Protein AF-M9ME53-F1 (afdb_monomer_lite)

Foldseek 3Di:
DDDDDDDDDPDDDPFDWFDDWDWFQDPVRDIDTPDPDDDDDPDPWDWDWDDDDQKIKIKTKDAADDDDDDDDDPADRIAMEIEITHAAPALAQVRLLVVLLVVLLVRLVVRCVVDPDPPHAYAYEYGWASQNGDPPPQLLCDDVPDGDPSSVVVLVSSLVRFAAVQQCVDPSNVSVLCSLQVSLHWYKYKTWHALQDDGDDDGCLQAEAPPSDDHSAIFTWIWTAANNSDTRAIYTAQDDPDSCVVRHDHGPLSRQAFGQYSNATDTDHHDCRVVDDDPSNVVRCVRDRD

InterPro domains:
  IPR003010 Carbon-nitrogen hydrolase [PF00795] (83-284)
  IPR003010 Carbon-nitrogen hydrolase [PS50263] (79-290)
  IPR036526 Carbon-nitrogen hydrolase superfamily [G3DSA:3.60.110.10] (65-290)
  IPR036526 Carbon-nitrogen hydrolase superfamily [SSF56317] (79-286)
  IPR044149 Nitrilase/Cyanide hydratase [PTHR46044] (72-278)

Secondary structure (DSSP, 8-state):
---PPP--------PPPP----EEE-TTS-EEE--SS------SSEEEEEEETTEEEEEEEEE--S----SS----SEEEEEEEE----TT-HHHHHHHHHHHHHHHHHHHHHH-SSTT--EEEEPPTT-BS---TT--TTEETTEE-HHHHHHHHHHHHTSB-TTBTTSHHHHHHHHHHHHHT-EEEEEEEEE--S--BSS-HHHHS-S----TT-EEEEEEEE-TTS-EEEEEE-SS--GGGGGT-PPP-STT---EEETTEEE----GGGGTS--HHHHHHHTT---

Radius of gyration: 19.78 Å; chains: 1; bounding box: 71×40×56 Å

Sequence (290 aa):
MPSHPAAEKFGGQRGQRSLGYLRVCTSAGATYTIPQHLERANTPAHILSSHHQHSRIVIARVSCSETMASATMSTSDEVILCCVQDTPVSFDLQASLDKLSKLARGATTKARALASSPSVPIVVLFPEAFLSAYPRGLDFGAKIGSRTPEGRTWFGRYHASSVPVCDTEGSEMRAIRNVAKENGITLVVGVIERCDRPETGKKRAEYGSKVVGGTGSIYCTALTISETGEVLASHRKLMPTGTERLVWGQGDGQGIRVVPTPAGNVGAVICWEVSTPDPEKAIQLQKLTI

Structure (mmCIF, N/CA/C/O backbone):
data_AF-M9ME53-F1
#
_entry.id   AF-M9ME53-F1
#
loop_
_atom_site.group_PDB
_atom_site.id
_atom_site.type_symbol
_atom_site.label_atom_id
_atom_site.label_alt_id
_atom_site.label_comp_id
_atom_site.label_asym_id
_atom_site.label_entity_id
_atom_site.label_seq_id
_atom_site.pdbx_PDB_ins_code
_atom_site.Cartn_x
_atom_site.Cartn_y
_atom_site.Cartn_z
_atom_site.occupancy
_atom_site.B_iso_or_equiv
_atom_site.auth_seq_id
_atom_site.auth_comp_id
_atom_site.auth_asym_id
_atom_site.auth_atom_id
_atom_site.pdbx_PDB_model_num
ATOM 1 N N . MET A 1 1 ? 42.907 -11.845 -14.743 1.00 39.94 1 MET A N 1
ATOM 2 C CA . MET A 1 1 ? 43.040 -10.842 -13.658 1.00 39.94 1 MET A CA 1
ATOM 3 C C . MET A 1 1 ? 44.337 -10.081 -13.877 1.00 39.94 1 MET A C 1
ATOM 5 O O . MET A 1 1 ? 45.258 -10.746 -14.342 1.00 39.94 1 MET A O 1
ATOM 9 N N . PRO A 1 2 ? 44.462 -8.779 -13.557 1.00 35.44 2 PRO A N 1
ATOM 10 C CA . PRO A 1 2 ? 43.560 -7.843 -12.850 1.00 35.44 2 PRO A CA 1
ATOM 11 C C . PRO A 1 2 ? 43.002 -6.773 -13.836 1.00 35.44 2 PRO A C 1
ATOM 13 O O . PRO A 1 2 ? 43.326 -6.839 -15.011 1.00 35.44 2 PRO A O 1
ATOM 16 N N . SER A 1 3 ? 42.104 -5.831 -13.538 1.00 23.30 3 SER A N 1
ATOM 17 C CA . SER A 1 3 ? 41.873 -5.018 -12.343 1.00 23.30 3 SER A CA 1
ATOM 18 C C . SER A 1 3 ? 40.403 -4.563 -12.258 1.00 23.30 3 SER A C 1
ATOM 20 O O . SER A 1 3 ? 39.763 -4.237 -13.255 1.00 23.30 3 SER A O 1
ATOM 22 N N . HIS A 1 4 ? 39.872 -4.539 -11.035 1.00 28.52 4 HIS A N 1
ATOM 23 C CA . HIS A 1 4 ? 38.628 -3.855 -10.675 1.00 28.52 4 HIS A CA 1
ATOM 24 C C . HIS A 1 4 ? 38.745 -2.346 -10.955 1.00 28.52 4 HIS A C 1
ATOM 26 O O . HIS A 1 4 ? 39.718 -1.747 -10.490 1.00 28.52 4 HIS A O 1
ATOM 32 N N . PRO A 1 5 ? 37.759 -1.690 -11.597 1.00 29.42 5 PRO A N 1
ATOM 33 C CA . PRO A 1 5 ? 37.623 -0.252 -11.478 1.00 29.42 5 PRO A CA 1
ATOM 34 C C . PRO A 1 5 ? 37.011 0.093 -10.118 1.00 29.42 5 PRO A C 1
ATOM 36 O O . PRO A 1 5 ? 36.137 -0.605 -9.597 1.00 29.42 5 PRO A O 1
ATOM 39 N N . ALA A 1 6 ? 37.553 1.163 -9.553 1.00 24.84 6 ALA A N 1
ATOM 40 C CA . ALA A 1 6 ? 37.368 1.654 -8.205 1.00 24.84 6 ALA A CA 1
ATOM 41 C C . ALA A 1 6 ? 35.904 1.857 -7.792 1.00 24.84 6 ALA A C 1
ATOM 43 O O . ALA A 1 6 ? 35.055 2.291 -8.567 1.00 24.84 6 ALA A O 1
ATOM 44 N N . ALA A 1 7 ? 35.664 1.622 -6.503 1.00 27.73 7 ALA A N 1
ATOM 45 C CA . ALA A 1 7 ? 34.532 2.160 -5.775 1.00 27.73 7 ALA A CA 1
ATOM 46 C C . ALA A 1 7 ? 34.593 3.696 -5.810 1.00 27.73 7 ALA A C 1
ATOM 48 O O . ALA A 1 7 ? 35.248 4.329 -4.979 1.00 27.73 7 ALA A O 1
ATOM 49 N N . GLU A 1 8 ? 33.918 4.303 -6.783 1.00 25.11 8 GLU A N 1
ATOM 50 C CA . GLU A 1 8 ? 33.620 5.726 -6.732 1.00 25.11 8 GLU A CA 1
ATOM 51 C C . GLU A 1 8 ? 32.572 5.967 -5.646 1.00 25.11 8 GLU A C 1
ATOM 53 O O . GLU A 1 8 ? 31.451 5.453 -5.665 1.00 25.11 8 GLU A O 1
ATOM 58 N N . LYS A 1 9 ? 33.003 6.731 -4.643 1.00 25.64 9 LYS A N 1
ATOM 59 C CA . LYS A 1 9 ? 32.210 7.195 -3.513 1.00 25.64 9 LYS A CA 1
ATOM 60 C C . LYS A 1 9 ? 31.016 8.001 -4.029 1.00 25.64 9 LYS A C 1
ATOM 62 O O . LYS A 1 9 ? 31.121 9.210 -4.220 1.00 25.64 9 LYS A O 1
ATOM 67 N N . PHE A 1 10 ? 29.854 7.365 -4.157 1.00 26.25 10 PHE A N 1
ATOM 68 C CA . PHE A 1 10 ? 28.593 8.090 -4.055 1.00 26.25 10 PHE A CA 1
ATOM 69 C C . PHE A 1 10 ? 28.527 8.666 -2.640 1.00 26.25 10 PHE A C 1
ATOM 71 O O . PHE A 1 10 ? 28.364 7.939 -1.658 1.00 26.25 10 PHE A O 1
ATOM 78 N N . GLY A 1 11 ? 28.757 9.977 -2.542 1.00 24.33 11 GLY A N 1
ATOM 79 C CA . GLY A 1 11 ? 28.656 10.733 -1.303 1.00 24.33 11 GLY A CA 1
ATOM 80 C C . GLY A 1 11 ? 27.351 10.399 -0.591 1.00 24.33 11 GLY A C 1
ATOM 81 O O . GLY A 1 11 ? 26.295 10.339 -1.221 1.00 24.33 11 GLY A O 1
ATOM 82 N N . GLY A 1 12 ? 27.450 10.139 0.714 1.00 25.95 12 GLY A N 1
ATOM 83 C CA . GLY A 1 12 ? 26.334 9.722 1.551 1.00 25.95 12 GLY A CA 1
ATOM 84 C C . GLY A 1 12 ? 25.135 10.647 1.381 1.00 25.95 12 GLY A C 1
ATOM 85 O O . GLY A 1 12 ? 25.095 11.746 1.935 1.00 25.95 12 GLY A O 1
ATOM 86 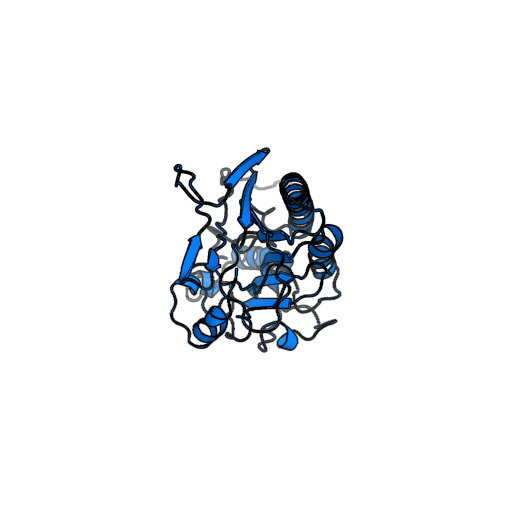N N . GLN A 1 13 ? 24.139 10.188 0.626 1.00 30.89 13 GLN A N 1
ATOM 87 C CA . GLN A 1 13 ? 22.832 10.813 0.630 1.00 30.89 13 GLN A CA 1
ATOM 88 C C . GLN A 1 13 ? 22.232 10.561 2.010 1.00 30.89 13 GLN A C 1
ATOM 90 O O . GLN A 1 13 ? 21.910 9.428 2.369 1.00 30.89 13 GLN A O 1
ATOM 95 N N . ARG A 1 14 ? 22.098 11.621 2.816 1.00 30.11 14 ARG A N 1
ATOM 96 C CA . ARG A 1 14 ? 21.219 11.590 3.988 1.00 30.11 14 ARG A CA 1
ATOM 97 C C . ARG A 1 14 ? 19.842 11.149 3.490 1.00 30.11 14 ARG A C 1
ATOM 99 O O . ARG A 1 14 ? 19.227 11.877 2.716 1.00 30.11 14 ARG A O 1
ATOM 106 N N . GLY A 1 15 ? 19.391 9.963 3.903 1.00 31.69 15 GLY A N 1
ATOM 107 C CA . GLY A 1 15 ? 18.079 9.434 3.538 1.00 31.69 15 GLY A CA 1
ATOM 108 C C . GLY A 1 15 ? 17.000 10.480 3.809 1.00 31.69 15 GLY A C 1
ATOM 109 O O . GLY A 1 15 ? 16.834 10.936 4.943 1.00 31.69 15 GLY A O 1
ATOM 110 N N . GLN A 1 16 ? 16.312 10.920 2.759 1.00 39.25 16 GLN A N 1
ATOM 111 C CA . GLN A 1 16 ? 15.273 11.930 2.887 1.00 39.25 16 GLN A CA 1
ATOM 112 C C . GLN A 1 16 ? 13.967 11.246 3.299 1.00 39.25 16 GLN A C 1
ATOM 114 O O . GLN A 1 16 ? 13.511 10.310 2.649 1.00 39.25 16 GLN A O 1
ATOM 119 N N . ARG A 1 17 ? 13.394 11.704 4.414 1.00 41.06 17 ARG A N 1
ATOM 120 C CA . ARG A 1 17 ? 12.156 11.181 5.006 1.00 41.06 17 ARG A CA 1
ATOM 121 C C . ARG A 1 17 ? 10.978 11.525 4.091 1.00 41.06 17 ARG A C 1
ATOM 123 O O . ARG A 1 17 ? 10.742 12.712 3.866 1.00 41.06 17 ARG A O 1
ATOM 130 N N . SER A 1 18 ? 10.256 10.531 3.570 1.00 39.03 18 SER A N 1
ATOM 131 C CA . SER A 1 18 ? 8.937 10.773 2.976 1.00 39.03 18 SER A CA 1
ATOM 132 C C . SER A 1 18 ? 7.942 11.129 4.087 1.00 39.03 18 SER A C 1
ATOM 134 O O . SER A 1 18 ? 8.076 10.712 5.240 1.00 39.03 18 SER A O 1
ATOM 136 N N . LEU A 1 19 ? 7.002 12.011 3.759 1.00 46.16 19 LEU A N 1
ATOM 137 C CA . LEU A 1 19 ? 6.185 12.753 4.713 1.00 46.16 19 LEU A CA 1
ATOM 138 C C . LEU A 1 19 ? 4.736 12.261 4.613 1.00 46.16 19 LEU A C 1
ATOM 140 O O . LEU A 1 19 ? 4.034 12.613 3.673 1.00 46.16 19 LEU A O 1
ATOM 144 N N . GLY A 1 20 ? 4.307 11.422 5.560 1.00 48.59 20 GLY A N 1
ATOM 145 C CA . GLY A 1 20 ? 2.895 11.075 5.755 1.00 48.59 20 GLY A CA 1
ATOM 146 C C . GLY A 1 20 ? 2.208 12.072 6.694 1.00 48.59 20 GLY A C 1
ATOM 147 O O . GLY A 1 20 ? 2.854 12.609 7.599 1.00 48.59 20 GLY A O 1
ATOM 148 N N . TYR A 1 21 ? 0.912 12.309 6.489 1.00 53.81 21 TYR A N 1
ATOM 149 C CA . TYR A 1 21 ? 0.067 13.128 7.363 1.00 53.81 21 TYR A CA 1
ATOM 150 C C . TYR A 1 21 ? -1.264 12.404 7.592 1.00 53.81 21 TYR A C 1
ATOM 152 O O . TYR A 1 21 ? -1.803 11.819 6.656 1.00 53.81 21 TYR A O 1
ATOM 160 N N . LEU A 1 22 ? -1.787 12.460 8.819 1.00 55.50 22 LEU A N 1
ATOM 161 C CA . LEU A 1 22 ? -3.134 11.995 9.161 1.00 55.50 22 LEU A CA 1
ATOM 162 C C . LEU A 1 22 ? -4.046 13.202 9.373 1.00 55.50 22 LEU A C 1
ATOM 164 O O . LEU A 1 22 ? -3.648 14.189 10.009 1.00 55.50 22 LEU A O 1
ATOM 168 N N . ARG A 1 23 ? -5.267 13.104 8.848 1.00 58.72 23 ARG A N 1
ATOM 169 C CA . ARG A 1 23 ? -6.305 14.123 8.969 1.00 58.72 23 ARG A CA 1
ATOM 170 C C . ARG A 1 23 ? -7.562 13.475 9.539 1.00 58.72 23 ARG A C 1
ATOM 172 O O . ARG A 1 23 ? -8.102 12.582 8.921 1.00 58.72 23 ARG A O 1
ATOM 179 N N . VAL A 1 24 ? -8.056 13.960 10.674 1.00 54.69 24 VAL A N 1
ATOM 180 C CA . VAL A 1 24 ? -9.341 13.519 11.237 1.00 54.69 24 VAL A CA 1
ATOM 181 C C . VAL A 1 24 ? -10.419 14.530 10.882 1.00 54.69 24 VAL A C 1
ATOM 183 O O . VAL A 1 24 ? -10.242 15.729 11.112 1.00 54.69 24 VAL A O 1
ATOM 186 N N . CYS A 1 25 ? -11.532 14.048 10.344 1.00 47.12 25 CYS A N 1
ATOM 187 C CA . CYS A 1 25 ? -12.740 14.816 10.076 1.00 47.12 25 CYS A CA 1
ATOM 188 C C . CYS A 1 25 ? -13.793 14.476 11.138 1.00 47.12 25 CYS A C 1
ATOM 190 O O . CYS A 1 25 ? -14.207 13.323 11.247 1.00 47.12 25 CYS A O 1
ATOM 192 N N . THR A 1 26 ? -14.247 15.464 11.915 1.00 40.34 26 THR A N 1
ATOM 193 C CA . THR A 1 26 ? -15.404 15.279 12.808 1.00 40.34 26 THR A CA 1
ATOM 194 C C . THR A 1 26 ? -16.698 15.723 12.133 1.00 40.34 26 THR A C 1
ATOM 196 O O . THR A 1 26 ? -16.695 16.571 11.238 1.00 40.34 26 THR A O 1
ATOM 199 N N . SER A 1 27 ? -17.828 15.174 12.586 1.00 35.91 27 SER A N 1
ATOM 200 C CA . SER A 1 27 ? -19.182 15.501 12.107 1.00 35.91 27 SER A CA 1
ATOM 201 C C . SER A 1 27 ? -19.544 16.992 12.228 1.00 35.91 27 SER A C 1
ATOM 203 O O . SER A 1 27 ? -20.425 17.464 11.516 1.00 35.91 27 SER A O 1
ATOM 205 N N . ALA A 1 28 ? -18.832 17.751 13.068 1.00 30.25 28 ALA A N 1
ATOM 206 C CA . ALA A 1 28 ? -18.977 19.200 13.223 1.00 30.25 28 ALA A CA 1
ATOM 207 C C . ALA A 1 28 ? -18.148 20.029 12.214 1.00 30.25 28 ALA A C 1
ATOM 209 O O . ALA A 1 28 ? -18.070 21.250 12.334 1.00 30.25 28 ALA A O 1
ATOM 210 N N . GLY A 1 29 ? -17.479 19.391 11.246 1.00 27.67 29 GLY A N 1
ATOM 211 C CA . GLY A 1 29 ? -16.617 20.070 10.272 1.00 27.67 29 GLY A CA 1
ATOM 212 C C . GLY A 1 29 ? -15.255 20.507 10.829 1.00 27.67 29 GLY A C 1
ATOM 213 O O . GLY A 1 29 ? -14.457 21.095 10.095 1.00 27.67 29 GLY A O 1
ATOM 214 N N . ALA A 1 30 ? -14.941 20.194 12.093 1.00 28.52 30 ALA A N 1
ATOM 215 C CA . ALA A 1 30 ? -13.609 20.420 12.636 1.00 28.52 30 ALA A CA 1
ATOM 216 C C . ALA A 1 30 ? -12.639 19.393 12.034 1.00 28.52 30 ALA A C 1
ATOM 218 O O . ALA A 1 30 ? -12.792 18.179 12.167 1.00 28.52 30 ALA A O 1
ATOM 219 N N . THR A 1 31 ? -11.639 19.907 11.324 1.00 38.03 31 THR A N 1
ATOM 220 C CA . THR A 1 31 ? -10.539 19.114 10.787 1.00 38.03 31 THR A CA 1
ATOM 221 C C . THR A 1 31 ? -9.368 19.169 11.758 1.00 38.03 31 THR A C 1
ATOM 223 O O . THR 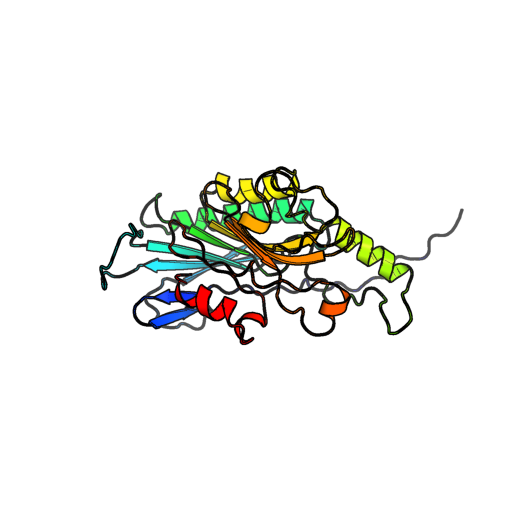A 1 31 ? -8.807 20.243 11.973 1.00 38.03 31 THR A O 1
ATOM 226 N N . TYR A 1 32 ? -8.929 18.019 12.263 1.00 42.56 32 TYR A N 1
ATOM 227 C CA . TYR A 1 32 ? -7.666 17.913 12.989 1.00 42.56 32 TYR A CA 1
ATOM 228 C C . TYR A 1 32 ? -6.598 17.378 12.045 1.00 42.56 32 TYR A C 1
ATOM 230 O O . TYR A 1 32 ? -6.641 16.228 11.618 1.00 42.56 32 TYR A O 1
ATOM 238 N N . THR A 1 33 ? -5.632 18.221 11.699 1.00 46.91 33 THR A N 1
ATOM 239 C CA . THR A 1 33 ? -4.423 17.773 11.001 1.00 46.91 33 THR A CA 1
ATOM 240 C C . THR A 1 33 ? -3.363 17.553 12.058 1.00 46.91 33 THR A C 1
ATOM 242 O O . THR A 1 33 ? -3.101 18.479 12.817 1.00 46.91 33 THR A O 1
ATOM 245 N N . ILE A 1 34 ? -2.752 16.370 12.122 1.00 51.66 34 ILE A N 1
ATOM 246 C CA . ILE A 1 34 ? -1.570 16.156 12.967 1.00 51.66 34 ILE A CA 1
ATOM 247 C C . ILE A 1 34 ? -0.370 16.727 12.190 1.00 51.66 34 ILE A C 1
ATOM 249 O O . ILE A 1 34 ? 0.083 16.084 11.235 1.00 51.66 34 ILE A O 1
ATOM 253 N N . PRO A 1 35 ? 0.134 17.940 12.515 1.00 40.41 35 PRO A N 1
ATOM 254 C CA . PRO A 1 35 ? 1.185 18.585 11.742 1.00 40.41 35 PRO A CA 1
ATOM 255 C C . PRO A 1 35 ? 2.551 18.015 12.135 1.00 40.41 35 PRO A C 1
ATOM 257 O O . PRO A 1 35 ? 2.766 17.532 13.245 1.00 40.41 35 PRO A O 1
ATOM 260 N N . GLN A 1 36 ? 3.514 18.119 11.226 1.00 42.56 36 GLN A N 1
ATOM 261 C CA . GLN A 1 36 ? 4.878 17.614 11.427 1.00 42.56 36 GLN A CA 1
ATOM 262 C C . GLN A 1 36 ? 5.761 18.465 12.345 1.00 42.56 36 GLN A C 1
ATOM 264 O O . GLN A 1 36 ? 6.825 18.004 12.763 1.00 42.56 36 GLN A O 1
ATOM 269 N N . HIS A 1 37 ? 5.343 19.689 12.660 1.00 32.38 37 HIS A N 1
ATOM 270 C CA . HIS A 1 37 ? 6.079 20.606 13.519 1.00 32.38 37 HIS A CA 1
ATOM 271 C C . HIS A 1 37 ? 5.200 20.991 14.711 1.00 32.38 37 HIS A C 1
ATOM 273 O O . HIS A 1 37 ? 4.181 21.656 14.556 1.00 32.38 37 HIS A O 1
ATOM 279 N N . LEU A 1 38 ? 5.594 20.519 15.897 1.00 34.97 38 LEU A N 1
ATOM 280 C CA . LEU A 1 38 ? 5.027 20.924 17.181 1.00 34.97 38 LEU A CA 1
ATOM 281 C C . LEU A 1 38 ? 5.498 22.350 17.497 1.00 34.97 38 LEU A C 1
ATOM 283 O O . LEU A 1 38 ? 6.518 22.532 18.155 1.00 34.97 38 LEU A O 1
ATOM 287 N N . GLU A 1 39 ? 4.751 23.358 17.060 1.00 25.12 39 GLU A N 1
ATOM 288 C CA . GLU A 1 39 ? 4.567 24.542 17.900 1.00 25.12 39 GLU A CA 1
ATOM 289 C C . GLU A 1 39 ? 3.266 24.341 18.673 1.00 25.12 39 GLU A C 1
ATOM 291 O O . GLU A 1 39 ? 2.282 23.843 18.127 1.00 25.12 39 GLU A O 1
ATOM 296 N N . ARG A 1 40 ? 3.310 24.612 19.981 1.00 27.41 40 ARG A N 1
ATOM 297 C CA . ARG A 1 40 ? 2.235 24.358 20.948 1.00 27.41 40 ARG A CA 1
ATOM 298 C C . ARG A 1 40 ? 0.916 24.987 20.481 1.00 27.41 40 ARG A C 1
ATOM 300 O O . ARG A 1 40 ? 0.637 26.138 20.795 1.00 27.41 40 ARG A O 1
ATOM 307 N N . ALA A 1 41 ? 0.092 24.225 19.774 1.00 27.42 41 ALA A N 1
ATOM 308 C CA . ALA A 1 41 ? -1.296 24.575 19.533 1.00 27.42 41 ALA A CA 1
ATOM 309 C C . ALA A 1 41 ? -2.136 24.003 20.680 1.00 27.42 41 ALA A C 1
ATOM 311 O O . ALA A 1 41 ? -2.125 22.793 20.922 1.00 27.42 41 ALA A O 1
ATOM 312 N N . ASN A 1 42 ? -2.850 24.877 21.393 1.00 27.56 42 ASN A N 1
ATOM 313 C CA . ASN A 1 42 ? -3.882 24.503 22.361 1.00 27.56 42 ASN A CA 1
ATOM 314 C C . ASN A 1 42 ? -4.970 23.700 21.633 1.00 27.56 42 ASN A C 1
ATOM 316 O O . ASN A 1 42 ? -5.881 24.272 21.041 1.00 27.56 42 ASN A O 1
ATOM 320 N N . THR A 1 43 ? -4.843 22.376 21.639 1.00 35.66 43 THR A N 1
ATOM 321 C CA . THR A 1 43 ? -5.750 21.451 20.951 1.00 35.66 43 THR A CA 1
ATOM 322 C C . THR A 1 43 ? -6.230 20.415 21.972 1.00 35.66 43 THR A C 1
ATOM 324 O O . THR A 1 43 ? -5.411 19.961 22.768 1.00 35.66 43 THR A O 1
ATOM 327 N N . PRO A 1 44 ? -7.508 19.991 21.959 1.00 33.69 44 PRO A N 1
ATOM 328 C CA . PRO A 1 44 ? -8.026 18.958 22.870 1.00 33.69 44 PRO A CA 1
ATOM 329 C C . PRO A 1 44 ? -7.431 17.547 22.653 1.00 33.69 44 PRO A C 1
ATOM 331 O O . PRO A 1 44 ? -7.784 16.619 23.372 1.00 33.69 44 PRO A O 1
ATOM 334 N N . ALA A 1 45 ? -6.515 17.373 21.691 1.00 42.06 45 ALA A N 1
ATOM 335 C CA . ALA A 1 45 ? -5.744 16.149 21.489 1.00 42.06 45 ALA A CA 1
ATOM 336 C C . ALA A 1 45 ? -4.402 16.224 22.237 1.00 42.06 45 ALA A C 1
ATOM 338 O O . ALA A 1 45 ? -3.589 17.119 21.991 1.00 42.06 45 ALA A O 1
ATOM 339 N N . HIS A 1 46 ? -4.121 15.249 23.102 1.00 44.56 46 HIS A N 1
ATOM 340 C CA . HIS A 1 46 ? -2.788 15.087 23.683 1.00 44.56 46 HIS A CA 1
ATOM 341 C C . HIS A 1 46 ? -1.839 14.513 22.615 1.00 44.56 46 HIS A C 1
ATOM 343 O O . HIS A 1 46 ? -1.814 13.306 22.370 1.00 44.56 46 HIS A O 1
ATOM 349 N N . ILE A 1 47 ? -1.077 15.385 21.946 1.00 45.25 47 ILE A N 1
ATOM 350 C CA . ILE A 1 47 ? -0.053 14.996 20.964 1.00 45.25 47 ILE A CA 1
ATOM 351 C C . ILE A 1 47 ? 1.255 14.709 21.706 1.00 45.25 47 ILE A C 1
ATOM 353 O O . ILE A 1 47 ? 1.850 15.606 22.305 1.00 45.25 47 ILE A O 1
ATOM 357 N N . LEU A 1 48 ? 1.731 13.465 21.638 1.00 41.44 48 LEU A N 1
ATOM 358 C CA . LEU A 1 48 ? 3.012 13.050 22.208 1.00 41.44 48 LEU A CA 1
ATOM 359 C C . LEU A 1 48 ? 3.950 12.592 21.086 1.00 41.44 48 LEU A C 1
ATOM 361 O O . LEU A 1 48 ? 3.645 11.682 20.314 1.00 41.44 48 LEU A O 1
ATOM 365 N N . SER A 1 49 ? 5.125 13.220 20.994 1.00 43.19 49 SER A N 1
ATOM 366 C CA . SER A 1 49 ? 6.196 12.796 20.087 1.00 43.19 49 SER A CA 1
ATOM 367 C C . SER A 1 49 ? 7.264 12.031 20.857 1.00 43.19 49 SER A C 1
ATOM 369 O O . SER A 1 49 ? 7.743 12.513 21.882 1.00 43.19 49 SER A O 1
ATOM 371 N N . SER A 1 50 ? 7.698 10.880 20.343 1.00 40.78 50 SER A N 1
ATOM 372 C CA . SER A 1 50 ? 8.826 10.134 20.916 1.00 40.78 50 SER A CA 1
ATOM 373 C C . SER A 1 50 ? 9.954 9.965 19.896 1.00 40.78 50 SER A C 1
ATOM 375 O O . SER A 1 50 ? 9.719 9.824 18.691 1.00 40.78 50 SER A O 1
ATOM 377 N N . HIS A 1 51 ? 11.199 9.999 20.371 1.00 39.91 51 HIS A N 1
ATOM 378 C CA . HIS A 1 51 ? 12.403 9.866 19.550 1.00 39.91 51 HIS A CA 1
ATOM 379 C C . HIS A 1 51 ? 13.130 8.565 19.878 1.00 39.91 51 HIS A C 1
ATOM 381 O O . HIS A 1 51 ? 13.415 8.292 21.039 1.00 39.91 51 HIS A O 1
ATOM 387 N N . HIS A 1 52 ? 13.461 7.776 18.857 1.00 36.06 52 HIS A N 1
ATOM 388 C CA . HIS A 1 52 ? 14.410 6.674 18.990 1.00 36.06 52 HIS A CA 1
ATOM 389 C C . HIS A 1 52 ? 15.270 6.643 17.723 1.00 36.06 52 HIS A C 1
ATOM 391 O O . HIS A 1 52 ? 14.708 6.592 16.636 1.00 36.06 52 HIS A O 1
ATOM 397 N N . GLN A 1 53 ? 16.596 6.793 17.879 1.00 42.41 53 GLN A N 1
ATOM 398 C CA . GLN A 1 53 ? 17.645 6.740 16.841 1.00 42.41 53 GLN A CA 1
ATOM 399 C C . GLN A 1 53 ? 17.130 6.862 15.387 1.00 42.41 53 GLN A C 1
ATOM 401 O O . GLN A 1 53 ? 16.812 5.876 14.736 1.00 42.41 53 GLN A O 1
ATOM 406 N N . HIS A 1 54 ? 17.057 8.101 14.889 1.00 53.75 54 HIS A N 1
ATOM 407 C CA . HIS A 1 54 ? 16.651 8.503 13.528 1.00 53.75 54 HIS A CA 1
ATOM 408 C C . HIS A 1 54 ? 15.173 8.341 13.124 1.00 53.75 54 HIS A C 1
ATOM 410 O O . HIS A 1 54 ? 14.764 9.028 12.185 1.00 53.75 54 HIS A O 1
ATOM 416 N N . S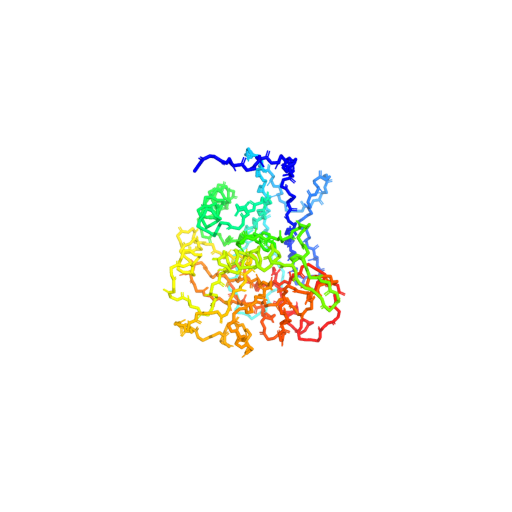ER A 1 55 ? 14.357 7.588 13.860 1.00 60.38 55 SER A N 1
ATOM 417 C CA . SER A 1 55 ? 12.917 7.428 13.614 1.00 60.38 55 SER A CA 1
ATOM 418 C C . SER A 1 55 ? 12.087 8.339 14.522 1.00 60.38 55 SER A C 1
ATOM 420 O O . SER A 1 55 ? 12.404 8.533 15.703 1.00 60.38 55 SER A O 1
ATOM 422 N N . ARG A 1 56 ? 10.995 8.904 13.996 1.00 78.00 56 ARG A N 1
ATOM 423 C CA . ARG A 1 56 ? 10.012 9.653 14.796 1.00 78.00 56 ARG A CA 1
ATOM 424 C C . ARG A 1 56 ? 8.641 9.008 14.655 1.00 78.00 56 ARG A C 1
ATOM 426 O O . ARG A 1 56 ? 8.194 8.768 13.542 1.00 78.00 56 ARG A O 1
ATOM 433 N N . ILE A 1 57 ? 7.989 8.738 15.782 1.00 81.12 57 ILE A N 1
ATOM 434 C CA . ILE A 1 57 ? 6.588 8.309 15.812 1.00 81.12 57 ILE A CA 1
ATOM 435 C C . ILE A 1 57 ? 5.822 9.416 16.523 1.00 81.12 57 ILE A C 1
ATOM 437 O O . ILE A 1 57 ? 6.118 9.728 17.683 1.00 81.12 57 ILE A O 1
ATOM 441 N N . VAL A 1 58 ? 4.894 10.031 15.797 1.00 81.25 58 VAL A N 1
ATOM 442 C CA . VAL A 1 58 ? 3.964 11.025 16.333 1.00 81.25 58 VAL A CA 1
ATOM 443 C C . VAL A 1 58 ? 2.681 10.294 16.684 1.00 81.25 58 VAL A C 1
ATOM 445 O O . VAL A 1 58 ? 2.119 9.611 15.830 1.00 81.25 58 VAL A O 1
ATOM 448 N N . ILE A 1 59 ? 2.248 10.409 17.937 1.00 82.88 59 ILE A N 1
ATOM 449 C CA . ILE A 1 59 ? 1.045 9.746 18.435 1.00 82.88 59 ILE A CA 1
ATOM 450 C C . ILE A 1 59 ? 0.061 10.822 18.870 1.00 82.88 59 ILE A C 1
ATOM 452 O O . ILE A 1 59 ? 0.412 11.711 19.649 1.00 82.88 59 ILE A O 1
ATOM 456 N N . ALA A 1 60 ? -1.163 10.734 18.365 1.00 80.19 60 ALA A N 1
ATOM 457 C CA . ALA A 1 60 ? -2.276 11.551 18.808 1.00 80.19 60 ALA A CA 1
ATOM 458 C C . ALA A 1 60 ? -3.375 10.639 19.342 1.00 80.19 60 ALA A C 1
ATOM 460 O O . ALA A 1 60 ? -3.857 9.747 18.643 1.00 80.19 60 ALA A O 1
ATOM 461 N N . ARG A 1 61 ? -3.770 10.881 20.588 1.00 81.00 61 ARG A N 1
ATOM 462 C CA . ARG A 1 61 ? -4.981 10.311 21.169 1.00 81.00 61 ARG A CA 1
ATOM 463 C C . ARG A 1 61 ? -6.134 11.261 20.868 1.00 81.00 61 ARG A C 1
ATOM 465 O O . ARG A 1 61 ? -6.045 12.446 21.194 1.00 81.00 61 ARG A O 1
ATOM 472 N N . VAL A 1 62 ? -7.174 10.752 20.219 1.00 78.19 62 VAL A N 1
ATOM 473 C CA . VAL A 1 62 ? -8.348 11.523 19.807 1.00 78.19 62 VAL A CA 1
ATOM 474 C C . VAL A 1 62 ? -9.559 10.940 20.516 1.00 78.19 62 VAL A C 1
ATOM 476 O O . VAL A 1 62 ? -9.847 9.756 20.369 1.00 78.19 62 VAL A O 1
ATOM 479 N N . SER A 1 63 ? -10.256 11.770 21.283 1.00 69.06 63 SER A N 1
ATOM 480 C CA . SER A 1 63 ? -11.525 11.406 21.910 1.00 69.06 63 SER A CA 1
ATOM 481 C C . SER A 1 63 ? -12.669 12.085 21.166 1.00 69.06 63 SER A C 1
ATOM 483 O O . SER A 1 63 ? -12.608 13.289 20.909 1.00 69.06 63 SER A O 1
ATOM 485 N N . CYS A 1 64 ? -13.697 11.321 20.805 1.00 55.50 64 CYS A N 1
ATOM 486 C CA . CYS A 1 64 ? -14.934 11.867 20.258 1.00 55.50 64 CYS A CA 1
ATOM 487 C C . CYS A 1 64 ? -15.845 12.233 21.431 1.00 55.50 64 CYS A C 1
ATOM 489 O O . CYS A 1 64 ? -16.282 11.356 22.166 1.00 55.50 64 CYS A O 1
ATOM 491 N N . SER A 1 65 ? -16.126 13.523 21.631 1.00 47.00 65 SER A N 1
ATOM 492 C CA . SER A 1 65 ? -17.161 13.936 22.582 1.00 47.00 65 SER A CA 1
ATOM 493 C C . SER A 1 65 ? -18.542 13.698 21.975 1.00 47.00 65 SER A C 1
ATOM 495 O O . SER A 1 65 ? -18.763 14.061 20.819 1.00 47.00 65 SER A O 1
ATOM 497 N N . GLU A 1 66 ? -19.461 13.144 22.766 1.00 38.44 66 GLU A N 1
ATOM 498 C CA . GLU A 1 66 ? -20.873 12.944 22.433 1.00 38.44 66 GLU A CA 1
ATOM 499 C C . GLU A 1 66 ? -21.512 14.229 21.886 1.00 38.44 66 GLU A C 1
ATOM 501 O O . GLU A 1 66 ? -21.935 15.131 22.606 1.00 38.44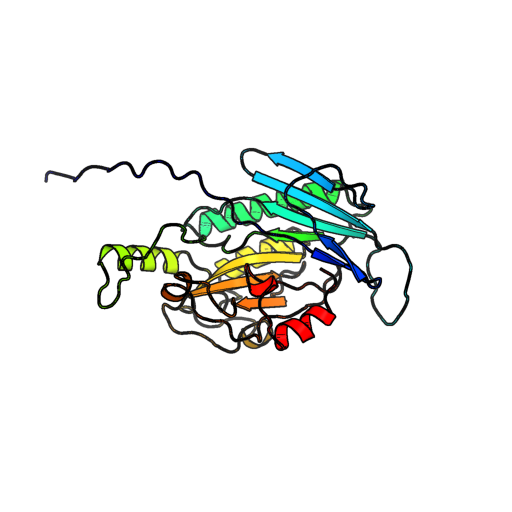 66 GLU A O 1
ATOM 506 N N . THR A 1 67 ? -21.604 14.336 20.570 1.00 33.91 67 THR A N 1
ATOM 507 C CA . THR A 1 67 ? -22.677 15.087 19.931 1.00 33.91 67 THR A CA 1
ATOM 508 C C . THR A 1 67 ? -22.894 14.481 18.556 1.00 33.91 67 THR A C 1
ATOM 510 O O . THR A 1 67 ? -21.961 14.364 17.766 1.00 33.91 67 THR A O 1
ATOM 513 N N . MET A 1 68 ? -24.154 14.139 18.281 1.00 35.00 68 MET A N 1
ATOM 514 C CA . MET A 1 68 ? -24.694 13.576 17.035 1.00 35.00 68 MET A CA 1
ATOM 515 C C . MET A 1 68 ? -24.778 12.045 16.981 1.00 35.00 68 MET A C 1
ATOM 517 O O . MET A 1 68 ? -24.078 11.368 16.233 1.00 35.00 68 MET A O 1
ATOM 521 N N . ALA A 1 69 ? -25.763 11.520 17.714 1.00 31.62 69 ALA A N 1
ATOM 522 C CA . ALA A 1 69 ? -26.407 10.264 17.369 1.00 31.62 69 ALA A CA 1
ATOM 523 C C . ALA A 1 69 ? -27.087 10.385 15.992 1.00 31.62 69 ALA A C 1
ATOM 525 O O . ALA A 1 69 ? -28.030 11.158 15.826 1.00 31.62 69 ALA A O 1
ATOM 526 N N . SER A 1 70 ? -26.639 9.591 15.020 1.00 32.53 70 SER A N 1
ATOM 527 C CA . SER A 1 70 ? -27.512 9.048 13.977 1.00 32.53 70 SER A CA 1
ATOM 528 C C . SER A 1 70 ? -26.895 7.795 13.354 1.00 32.53 70 SER A C 1
ATOM 530 O O . SER A 1 70 ? -25.779 7.820 12.848 1.00 32.53 70 SER A O 1
ATOM 532 N N . ALA A 1 71 ? -27.680 6.719 13.432 1.00 37.66 71 ALA A N 1
ATOM 533 C CA . ALA A 1 71 ? -27.597 5.433 12.745 1.00 37.66 71 ALA A CA 1
ATOM 534 C C . ALA A 1 71 ? -26.257 4.659 12.771 1.00 37.66 71 ALA A C 1
ATOM 536 O O . ALA A 1 71 ? -25.401 4.770 11.897 1.00 37.66 71 ALA A O 1
ATOM 537 N N . THR A 1 72 ? -26.201 3.698 13.703 1.00 36.81 72 THR A N 1
ATOM 538 C CA . THR A 1 72 ? -25.503 2.399 13.567 1.00 36.81 72 THR A CA 1
ATOM 539 C C . THR A 1 72 ? -23.972 2.391 13.488 1.00 36.81 72 THR A C 1
ATOM 541 O O . THR A 1 72 ? -23.404 1.618 12.722 1.00 36.81 72 THR A O 1
ATOM 544 N N . MET A 1 73 ? -23.275 3.145 14.341 1.00 39.56 73 MET A N 1
ATOM 545 C CA . MET A 1 73 ? -21.854 2.876 14.605 1.00 39.56 73 MET A CA 1
ATOM 546 C C . MET A 1 73 ? -21.567 2.848 16.106 1.00 39.56 73 MET A C 1
ATOM 548 O O . MET A 1 73 ? -21.704 3.848 16.798 1.00 39.56 73 MET A O 1
ATOM 552 N N . SER A 1 74 ? -21.142 1.683 16.598 1.00 39.91 74 SER A N 1
ATOM 553 C CA . SER A 1 74 ? -20.441 1.539 17.877 1.00 39.91 74 SER A CA 1
ATOM 554 C C . SER A 1 74 ? -19.022 2.092 17.702 1.00 39.91 74 SER A C 1
ATOM 556 O O . SER A 1 74 ? -18.067 1.329 17.554 1.00 39.91 74 SER A O 1
ATOM 558 N N . THR A 1 75 ? -18.868 3.412 17.627 1.00 50.62 75 THR A N 1
ATOM 559 C CA . THR A 1 75 ? -17.541 4.034 17.683 1.00 50.62 75 THR A CA 1
ATOM 560 C C . THR A 1 75 ? -17.034 3.957 19.115 1.00 50.62 75 THR A C 1
ATOM 562 O O . THR A 1 75 ? -17.762 4.301 20.039 1.00 50.62 75 THR A O 1
ATOM 565 N N . SER A 1 76 ? -15.795 3.508 19.310 1.00 57.00 76 SER A N 1
ATOM 566 C CA . SER A 1 76 ? -15.120 3.736 20.591 1.00 57.00 76 SER A CA 1
ATOM 567 C C . SER A 1 76 ? -15.001 5.248 20.811 1.00 57.00 76 SER A C 1
ATOM 569 O O . SER A 1 76 ? -14.622 5.957 19.880 1.00 57.00 76 SER A O 1
ATOM 571 N N . ASP A 1 77 ? -15.274 5.737 22.023 1.00 73.69 77 ASP A N 1
ATOM 572 C CA . ASP A 1 77 ? -15.168 7.168 22.390 1.00 73.69 77 ASP A CA 1
ATOM 573 C C . ASP A 1 77 ? -13.734 7.720 22.269 1.00 73.69 77 ASP A C 1
ATOM 575 O O . ASP A 1 77 ? -13.474 8.913 22.429 1.00 73.69 77 ASP A O 1
ATOM 579 N N . GLU A 1 78 ? -12.780 6.838 21.980 1.00 84.44 78 GLU A N 1
ATOM 580 C CA . GLU A 1 78 ? -11.368 7.112 21.821 1.00 84.44 78 GLU A CA 1
ATOM 581 C C . GLU A 1 78 ? -10.782 6.291 20.673 1.00 84.44 78 GLU A C 1
ATOM 583 O O . GLU A 1 78 ? -11.033 5.092 20.557 1.00 84.44 78 GLU A O 1
ATOM 588 N N . VAL A 1 79 ? -9.927 6.932 19.879 1.00 90.12 79 VAL A N 1
ATOM 589 C CA . VAL A 1 79 ? -9.054 6.300 18.887 1.00 90.12 79 VAL A CA 1
ATOM 590 C C . VAL A 1 79 ? -7.634 6.840 19.039 1.00 90.12 79 VAL A C 1
ATOM 592 O O . VAL A 1 79 ? -7.424 7.991 19.434 1.00 90.12 79 VAL A O 1
ATOM 595 N N . ILE A 1 80 ? -6.631 6.027 18.708 1.00 91.31 80 ILE A N 1
ATOM 596 C CA . ILE A 1 80 ? -5.232 6.470 18.699 1.00 91.31 80 ILE A CA 1
ATOM 597 C C . ILE A 1 80 ? -4.668 6.408 17.289 1.00 91.31 80 ILE A C 1
ATOM 599 O O . ILE A 1 80 ? -4.691 5.376 16.622 1.00 91.31 80 ILE A O 1
ATOM 603 N N . LEU A 1 81 ? -4.096 7.527 16.865 1.00 93.94 81 LEU A N 1
ATOM 604 C CA . LEU A 1 81 ? -3.493 7.704 15.557 1.00 93.94 81 LEU A CA 1
ATOM 605 C C . LEU A 1 81 ? -1.979 7.792 15.693 1.00 93.94 81 LEU A C 1
ATOM 607 O O . LEU A 1 81 ? -1.455 8.598 16.462 1.00 93.94 81 LEU A O 1
ATOM 611 N N . CYS A 1 82 ? -1.272 6.969 14.930 1.00 92.88 82 CYS A N 1
ATOM 612 C CA . CYS A 1 82 ? 0.182 6.910 14.916 1.00 92.88 82 CYS A CA 1
ATOM 613 C C . CYS A 1 82 ? 0.707 7.242 13.519 1.00 92.88 82 CYS A C 1
ATOM 615 O O . CYS A 1 82 ? 0.537 6.455 12.593 1.00 92.88 82 CYS A O 1
ATOM 617 N N . CYS A 1 83 ? 1.414 8.361 13.372 1.00 92.75 83 CYS A N 1
ATOM 618 C CA . CYS A 1 83 ? 2.165 8.679 12.159 1.00 92.75 83 CYS A CA 1
ATOM 619 C C . CYS A 1 83 ? 3.625 8.258 12.333 1.00 92.75 83 CYS A C 1
ATOM 621 O O . CYS A 1 83 ? 4.350 8.814 13.167 1.00 92.75 83 CYS A O 1
ATOM 623 N N . VAL A 1 84 ? 4.077 7.302 11.525 1.00 91.12 84 VAL A N 1
ATOM 624 C CA . VAL A 1 84 ? 5.483 6.901 11.465 1.00 91.12 84 VAL A CA 1
ATOM 625 C C . VAL A 1 84 ? 6.217 7.789 10.465 1.00 91.12 84 VAL A C 1
ATOM 627 O O . VAL A 1 84 ? 5.854 7.870 9.296 1.00 91.12 84 VAL A O 1
ATOM 630 N N . GLN A 1 85 ? 7.282 8.443 10.920 1.00 88.50 85 GLN A N 1
ATOM 631 C CA . GLN A 1 85 ? 8.172 9.250 10.095 1.00 88.50 85 GLN A CA 1
ATOM 632 C C . GLN A 1 85 ? 9.577 8.639 10.118 1.00 88.50 85 GLN A C 1
ATOM 634 O O . GLN A 1 85 ? 10.392 8.897 11.013 1.00 88.50 85 GLN A O 1
ATOM 639 N N . ASP A 1 86 ? 9.849 7.821 9.107 1.00 89.50 86 ASP A N 1
ATOM 640 C CA . ASP A 1 86 ? 11.109 7.110 8.916 1.00 89.50 86 ASP A CA 1
ATOM 641 C C . ASP A 1 86 ? 11.350 6.856 7.419 1.00 89.50 86 ASP A C 1
ATOM 643 O O . ASP A 1 86 ? 10.448 7.006 6.597 1.00 89.50 86 ASP A O 1
ATOM 647 N N . THR A 1 87 ? 12.574 6.490 7.059 1.00 86.81 87 THR A N 1
ATOM 648 C CA . THR A 1 87 ? 12.942 6.062 5.710 1.00 86.81 87 THR A CA 1
ATOM 649 C C . THR A 1 87 ? 12.879 4.540 5.588 1.00 86.81 87 THR A C 1
ATOM 651 O O . THR A 1 87 ? 13.109 3.831 6.573 1.00 86.81 87 THR A O 1
ATOM 654 N N . PRO A 1 88 ? 12.646 4.006 4.387 1.00 90.06 88 PRO A N 1
ATOM 655 C CA . PRO A 1 88 ? 12.775 2.575 4.142 1.00 90.06 88 PRO A CA 1
ATOM 656 C C . PRO A 1 88 ? 14.242 2.131 4.098 1.00 90.06 88 PRO A C 1
ATOM 658 O O . PRO A 1 88 ? 15.155 2.961 4.202 1.00 90.06 88 PRO A O 1
ATOM 661 N N . VAL A 1 89 ? 14.474 0.826 3.937 1.00 94.19 89 VAL A N 1
ATOM 662 C CA . VAL A 1 89 ? 15.774 0.314 3.485 1.00 94.19 89 VAL A CA 1
ATOM 663 C C . VAL A 1 89 ? 15.726 0.284 1.962 1.00 94.19 89 VAL A C 1
ATOM 665 O O . VAL A 1 89 ? 15.067 -0.564 1.365 1.00 94.19 89 VAL A O 1
ATOM 668 N N . SER A 1 90 ? 16.349 1.283 1.336 1.00 92.88 90 SER A N 1
ATOM 669 C CA . SER A 1 90 ? 16.120 1.579 -0.077 1.00 92.88 90 SER A CA 1
ATOM 670 C C . SER A 1 90 ? 16.413 0.396 -0.991 1.00 92.88 90 SER A C 1
ATOM 672 O O . SER A 1 90 ? 17.536 -0.104 -1.019 1.00 92.88 90 SER A O 1
ATOM 674 N N . PHE A 1 91 ? 15.414 0.019 -1.790 1.00 94.38 91 PHE A N 1
ATOM 675 C CA . PHE A 1 91 ? 15.493 -1.061 -2.777 1.00 94.38 91 PHE A CA 1
ATOM 676 C C . PHE A 1 91 ? 15.777 -2.449 -2.179 1.00 94.38 91 PHE A C 1
ATOM 678 O O . PHE A 1 91 ? 16.166 -3.362 -2.905 1.00 94.38 91 PHE A O 1
ATOM 685 N N . ASP A 1 92 ? 15.531 -2.621 -0.879 1.00 97.19 92 ASP A N 1
ATOM 686 C CA . ASP A 1 92 ? 15.553 -3.902 -0.179 1.00 97.19 92 ASP A CA 1
ATOM 687 C C . ASP A 1 92 ? 14.191 -4.115 0.488 1.00 97.19 92 ASP A C 1
ATOM 689 O O . ASP A 1 92 ? 13.855 -3.510 1.515 1.00 97.19 92 ASP A O 1
ATOM 693 N N . LEU A 1 93 ? 13.368 -4.951 -0.147 1.00 97.81 93 LEU A N 1
ATOM 694 C CA . LEU A 1 93 ? 12.013 -5.198 0.323 1.00 97.81 93 LEU A CA 1
ATOM 695 C C . LEU A 1 93 ? 12.008 -5.947 1.653 1.00 97.81 93 LEU A C 1
ATOM 697 O O . LEU A 1 93 ? 11.239 -5.585 2.539 1.00 97.81 93 LEU A O 1
ATOM 701 N N . GLN A 1 94 ? 12.868 -6.954 1.810 1.00 98.06 94 GLN A N 1
ATOM 702 C CA . GLN A 1 94 ? 12.872 -7.784 3.010 1.00 98.06 94 GLN A CA 1
ATOM 703 C C . GLN A 1 94 ? 13.293 -6.962 4.228 1.00 98.06 94 GLN A C 1
ATOM 705 O O . GLN A 1 94 ? 12.576 -6.928 5.226 1.00 98.06 94 GLN A O 1
ATOM 710 N N . ALA A 1 95 ? 14.383 -6.201 4.114 1.00 97.69 95 ALA A N 1
ATOM 711 C CA . ALA A 1 95 ? 14.824 -5.334 5.200 1.00 97.69 95 ALA A CA 1
ATOM 712 C C . ALA A 1 95 ? 13.801 -4.219 5.509 1.00 97.69 95 ALA A C 1
ATOM 714 O O . ALA A 1 95 ? 13.637 -3.816 6.665 1.00 97.69 95 ALA A O 1
ATOM 715 N N . SER A 1 96 ? 13.068 -3.732 4.500 1.00 97.38 96 SER A N 1
ATOM 716 C CA . SER A 1 96 ? 11.974 -2.773 4.701 1.00 97.38 96 SER A CA 1
ATOM 717 C C . SER A 1 96 ? 10.748 -3.394 5.383 1.00 97.38 96 SER A C 1
ATOM 719 O O . SER A 1 96 ? 10.127 -2.725 6.208 1.00 97.38 96 SER A O 1
ATOM 721 N N . LEU A 1 97 ? 10.419 -4.662 5.108 1.00 98.62 97 LEU A N 1
ATOM 722 C CA . LEU A 1 97 ? 9.364 -5.412 5.805 1.00 98.62 97 LEU A CA 1
ATOM 723 C C . LEU A 1 97 ? 9.729 -5.660 7.276 1.00 98.62 97 LEU A C 1
ATOM 725 O O . LEU A 1 97 ? 8.903 -5.443 8.165 1.00 98.62 97 LEU A O 1
ATOM 729 N N . ASP A 1 98 ? 10.982 -6.019 7.554 1.00 98.25 98 ASP A N 1
ATOM 730 C CA . ASP A 1 98 ? 11.471 -6.181 8.927 1.00 98.25 98 ASP A CA 1
ATOM 731 C C . ASP A 1 98 ? 11.385 -4.850 9.693 1.00 98.25 98 ASP A C 1
ATOM 733 O O . ASP A 1 98 ? 10.945 -4.789 10.850 1.00 98.25 98 ASP A O 1
ATOM 737 N N . LYS A 1 99 ? 11.741 -3.747 9.021 1.00 97.50 99 LYS A N 1
ATOM 738 C CA . LYS A 1 99 ? 11.627 -2.395 9.575 1.00 97.50 99 LYS A CA 1
ATOM 739 C C . LYS A 1 99 ? 10.169 -1.975 9.791 1.00 97.50 99 LYS A C 1
ATOM 741 O O . LYS A 1 99 ? 9.873 -1.403 10.840 1.00 97.50 99 LYS A O 1
ATOM 746 N N . LEU A 1 100 ? 9.264 -2.288 8.859 1.00 98.38 100 LEU A N 1
ATOM 747 C CA . LEU A 1 100 ? 7.816 -2.082 8.995 1.00 98.38 100 LEU A CA 1
ATOM 748 C C . LEU A 1 100 ? 7.297 -2.767 10.266 1.00 98.38 100 LEU A C 1
ATOM 750 O O . LEU A 1 100 ? 6.692 -2.104 11.107 1.00 98.38 100 LEU A O 1
ATOM 754 N N . SER A 1 101 ? 7.600 -4.057 10.446 1.00 98.44 101 SER A N 1
ATOM 755 C CA . SER A 1 101 ? 7.179 -4.834 11.620 1.00 98.44 101 SER A CA 1
ATOM 756 C C . SER A 1 101 ? 7.700 -4.231 12.928 1.00 98.44 101 SER A C 1
ATOM 758 O O . SER A 1 101 ? 6.931 -3.976 13.860 1.00 98.44 101 SER A O 1
ATOM 760 N N . LYS A 1 102 ? 8.999 -3.906 12.984 1.00 97.88 102 LYS A N 1
ATOM 761 C CA . LYS A 1 102 ? 9.626 -3.293 14.164 1.00 97.88 102 LYS A CA 1
ATOM 762 C C . LYS A 1 102 ? 8.993 -1.947 14.530 1.00 97.88 102 LYS A C 1
ATOM 764 O O . LYS A 1 102 ? 8.723 -1.696 15.707 1.00 97.88 102 LYS A O 1
ATOM 769 N N . LEU A 1 103 ? 8.775 -1.075 13.546 1.00 96.94 103 LEU A N 1
ATOM 770 C CA . LEU A 1 103 ? 8.207 0.256 13.769 1.00 96.94 103 LEU A CA 1
ATOM 771 C C . LEU A 1 103 ? 6.725 0.188 14.145 1.00 96.94 103 LEU A C 1
ATOM 773 O O . LEU A 1 103 ? 6.317 0.896 15.063 1.00 96.94 103 LEU A O 1
ATOM 777 N N . ALA A 1 104 ? 5.944 -0.681 13.499 1.00 97.81 104 ALA A N 1
ATOM 778 C CA . ALA A 1 104 ? 4.531 -0.878 13.810 1.00 97.81 104 ALA A CA 1
ATOM 779 C C . ALA A 1 104 ? 4.344 -1.416 15.234 1.00 97.81 104 ALA A C 1
ATOM 781 O O . ALA A 1 104 ? 3.533 -0.879 15.990 1.00 97.81 104 ALA A O 1
ATOM 782 N N . ARG A 1 105 ? 5.165 -2.391 15.648 1.00 98.00 105 ARG A N 1
ATOM 783 C CA . ARG A 1 105 ? 5.187 -2.881 17.032 1.00 98.00 105 ARG A CA 1
ATOM 784 C C . ARG A 1 105 ? 5.527 -1.766 18.015 1.00 98.00 105 ARG A C 1
ATOM 786 O O . ARG A 1 105 ? 4.806 -1.558 18.983 1.00 98.00 105 ARG A O 1
ATOM 793 N N . GLY A 1 106 ? 6.579 -0.995 17.736 1.00 96.06 106 GLY A N 1
ATOM 794 C CA . GLY A 1 106 ? 6.976 0.135 18.578 1.00 96.06 106 GLY A CA 1
ATOM 795 C C . GLY A 1 106 ? 5.911 1.235 18.680 1.00 96.06 106 GLY A C 1
ATOM 796 O O . GLY A 1 106 ? 5.725 1.797 19.760 1.00 96.06 106 GLY A O 1
ATOM 797 N N . ALA A 1 107 ? 5.204 1.538 17.587 1.00 94.12 107 ALA A N 1
ATOM 798 C CA . ALA A 1 107 ? 4.076 2.470 17.581 1.00 94.12 107 ALA A CA 1
ATOM 799 C C . ALA A 1 107 ? 2.920 1.932 18.433 1.00 94.12 107 ALA A C 1
ATOM 801 O O . ALA A 1 107 ? 2.427 2.636 19.310 1.00 94.12 107 ALA A O 1
ATOM 802 N N . THR A 1 108 ? 2.566 0.662 18.237 1.00 96.00 108 THR A N 1
ATOM 803 C CA . THR A 1 108 ? 1.479 -0.015 18.953 1.00 96.00 108 THR A CA 1
ATOM 804 C C . THR A 1 108 ? 1.746 -0.076 20.451 1.00 96.00 108 THR A C 1
ATOM 806 O O . THR A 1 108 ? 0.879 0.299 21.229 1.00 96.00 108 THR A O 1
ATOM 809 N N . THR A 1 109 ? 2.950 -0.462 20.887 1.00 96.31 109 THR A N 1
ATOM 810 C CA . THR A 1 109 ? 3.305 -0.487 22.317 1.00 96.31 109 THR A CA 1
ATOM 811 C C . THR A 1 109 ? 3.127 0.886 22.964 1.00 96.31 109 THR A C 1
ATOM 813 O O . THR A 1 109 ? 2.556 0.992 24.047 1.00 96.31 109 THR A O 1
ATOM 816 N N . LYS A 1 110 ? 3.573 1.954 22.292 1.00 93.38 110 LYS A N 1
ATOM 817 C CA . LYS A 1 110 ? 3.431 3.324 22.803 1.00 93.38 110 LYS A CA 1
ATOM 818 C C . LYS A 1 110 ? 1.977 3.787 22.813 1.00 93.38 110 LYS A C 1
ATOM 820 O O . LYS A 1 110 ? 1.555 4.401 23.783 1.00 93.38 110 LYS A O 1
ATOM 825 N N . ALA A 1 111 ? 1.214 3.475 21.770 1.00 93.25 111 ALA A N 1
ATOM 826 C CA . ALA A 1 111 ? -0.212 3.768 21.707 1.00 93.25 111 ALA A CA 1
ATOM 827 C C . ALA A 1 111 ? -0.981 3.047 22.824 1.00 93.25 111 ALA A C 1
ATOM 829 O O . ALA A 1 111 ? -1.742 3.675 23.549 1.00 93.25 111 ALA A O 1
ATOM 830 N N . ARG A 1 112 ? -0.714 1.754 23.041 1.00 94.38 112 ARG A N 1
ATOM 831 C CA . ARG A 1 112 ? -1.337 0.961 24.112 1.00 94.38 112 ARG A CA 1
ATOM 832 C C . ARG A 1 112 ? -1.016 1.491 25.507 1.00 94.38 112 ARG A C 1
ATOM 834 O O . ARG A 1 112 ? -1.882 1.435 26.367 1.00 94.38 112 ARG A O 1
ATOM 841 N N . ALA A 1 113 ? 0.172 2.056 25.720 1.00 93.69 113 ALA A N 1
ATOM 842 C CA . ALA A 1 113 ? 0.518 2.709 26.983 1.00 93.69 113 ALA A CA 1
ATOM 843 C C . ALA A 1 113 ? -0.265 4.015 27.242 1.00 93.69 113 ALA A C 1
ATOM 845 O O . ALA A 1 113 ? -0.331 4.465 28.382 1.00 93.69 113 ALA A O 1
ATOM 846 N N . LEU A 1 114 ? -0.833 4.635 26.200 1.00 88.81 114 LEU A N 1
ATOM 847 C CA . LEU A 1 114 ? -1.606 5.882 26.284 1.00 88.81 114 LEU A CA 1
ATOM 848 C C . LEU A 1 114 ? -3.125 5.664 26.255 1.00 88.81 114 LEU A C 1
ATOM 850 O O . LEU A 1 114 ? -3.875 6.592 26.577 1.00 88.81 114 LEU A O 1
ATOM 854 N N . ALA A 1 115 ? -3.559 4.475 25.839 1.00 90.12 115 ALA A N 1
ATOM 855 C CA . ALA A 1 115 ? -4.958 4.115 25.689 1.00 90.12 115 ALA A CA 1
ATOM 856 C C . ALA A 1 115 ? -5.673 4.037 27.040 1.00 90.12 115 ALA A C 1
ATOM 858 O O . ALA A 1 115 ? -5.136 3.490 28.003 1.00 90.12 115 ALA A O 1
ATOM 859 N N . SER A 1 116 ? -6.913 4.527 27.099 1.00 90.25 116 SER A N 1
ATOM 860 C CA . SER A 1 116 ? -7.779 4.339 28.278 1.00 90.25 116 SER A CA 1
ATOM 861 C C . SER A 1 116 ? -8.158 2.878 28.534 1.00 90.25 116 SER A C 1
ATOM 863 O O . SER A 1 116 ? -8.438 2.505 29.670 1.00 90.25 116 SER A O 1
ATOM 865 N N . SER A 1 117 ? -8.170 2.051 27.487 1.00 92.06 117 SER A N 1
ATOM 866 C CA . SER A 1 117 ? -8.566 0.644 27.530 1.00 92.06 117 SER A CA 1
ATOM 867 C C . SER A 1 117 ? -7.771 -0.180 26.504 1.00 92.06 117 SER A C 1
ATOM 869 O O . SER A 1 117 ? -7.412 0.336 25.438 1.00 92.06 117 SER A O 1
ATOM 871 N N . PRO A 1 118 ? -7.547 -1.488 26.743 1.00 91.06 118 PRO A N 1
ATOM 872 C CA . PRO A 1 118 ? -6.984 -2.398 25.745 1.00 91.06 118 PRO A CA 1
ATOM 873 C C . PRO A 1 118 ? -7.782 -2.470 24.435 1.00 91.06 118 PRO A C 1
ATOM 875 O O . PRO A 1 118 ? -7.216 -2.836 23.409 1.00 91.06 118 PRO A O 1
ATOM 878 N N . SER A 1 119 ? -9.072 -2.119 24.455 1.00 91.19 119 SER A N 1
ATOM 879 C CA . SER A 1 119 ? -9.962 -2.176 23.289 1.00 91.19 119 SER A CA 1
ATOM 880 C C . SER A 1 119 ? -9.884 -0.955 22.369 1.00 91.19 119 SER A C 1
ATOM 882 O O . SER A 1 119 ? -10.491 -0.984 21.303 1.00 91.19 119 SER A O 1
ATOM 884 N N . VAL A 1 120 ? -9.157 0.106 22.746 1.00 92.88 120 VAL A N 1
ATOM 885 C CA . VAL A 1 120 ? -9.080 1.344 21.951 1.00 92.88 120 VAL A CA 1
ATOM 886 C C . VAL A 1 120 ? -8.549 1.042 20.538 1.00 92.88 120 VAL A C 1
ATOM 888 O O . VAL A 1 120 ? -7.470 0.453 20.411 1.00 92.88 120 VAL A O 1
ATOM 891 N N . PRO A 1 121 ? -9.259 1.422 19.467 1.00 95.00 121 PRO A N 1
ATOM 892 C CA . PRO A 1 121 ? -8.781 1.264 18.100 1.00 95.00 121 PRO A CA 1
ATOM 893 C C . PRO A 1 121 ? -7.502 2.067 17.842 1.00 95.00 121 PRO A C 1
ATOM 895 O O . PRO A 1 121 ? -7.372 3.216 18.272 1.00 95.00 121 PRO A O 1
ATOM 898 N N . ILE A 1 122 ? -6.558 1.470 17.109 1.00 96.06 122 ILE A N 1
ATOM 899 C CA . ILE A 1 122 ? -5.296 2.115 16.733 1.00 96.06 122 ILE A CA 1
ATOM 900 C C . ILE A 1 122 ? -5.153 2.092 15.213 1.00 96.06 122 ILE A C 1
ATOM 902 O O . ILE A 1 122 ? -5.222 1.026 14.596 1.00 96.06 122 ILE A O 1
ATOM 906 N N . VAL A 1 123 ? -4.884 3.259 14.628 1.00 97.00 123 VAL A N 1
ATOM 907 C CA . VAL A 1 123 ? -4.498 3.402 13.220 1.00 97.00 123 VAL A CA 1
ATOM 908 C C . VAL A 1 123 ? -3.025 3.784 13.147 1.00 97.00 123 VAL A C 1
ATOM 910 O O . VAL A 1 123 ? -2.597 4.755 13.774 1.00 97.00 123 VAL A O 1
ATOM 913 N N . VAL A 1 124 ? -2.239 3.040 12.370 1.00 97.06 124 VAL A N 1
ATOM 914 C CA . VAL A 1 124 ? -0.822 3.336 12.127 1.00 97.06 124 VAL A CA 1
ATOM 915 C C . VAL A 1 124 ? -0.613 3.663 10.653 1.00 97.06 124 VAL A C 1
ATOM 917 O O . VAL A 1 124 ? -0.821 2.815 9.789 1.00 97.06 124 VAL A O 1
ATOM 920 N N . LEU A 1 125 ? -0.169 4.889 10.375 1.00 97.06 125 LEU A N 1
ATOM 921 C CA . LEU A 1 125 ? 0.177 5.378 9.044 1.00 97.06 125 LEU A CA 1
ATOM 922 C C . LEU A 1 125 ? 1.692 5.345 8.830 1.00 97.06 125 LEU A C 1
ATOM 924 O O . LEU A 1 125 ? 2.456 5.941 9.596 1.00 97.06 125 LEU A O 1
ATOM 928 N N . PHE A 1 126 ? 2.106 4.729 7.728 1.00 96.69 126 PHE A N 1
ATOM 929 C CA . PHE A 1 126 ? 3.458 4.790 7.188 1.00 96.69 126 PHE A CA 1
ATOM 930 C C . PHE A 1 126 ? 3.542 5.723 5.968 1.00 96.69 126 PHE A C 1
ATOM 932 O O . PHE A 1 126 ? 2.539 5.943 5.287 1.00 96.69 126 PHE A O 1
ATOM 939 N N . PRO A 1 127 ? 4.735 6.265 5.662 1.00 94.00 127 PRO A N 1
ATOM 940 C CA . PRO A 1 127 ? 4.917 7.196 4.551 1.00 94.00 127 PRO A CA 1
ATOM 941 C C . PRO A 1 127 ? 4.622 6.620 3.156 1.00 94.00 127 PRO A C 1
ATOM 943 O O . PRO A 1 127 ? 4.608 5.406 2.942 1.00 94.00 127 PRO A O 1
ATOM 946 N N . GLU A 1 128 ? 4.484 7.523 2.177 1.00 94.94 128 GLU A N 1
ATOM 947 C CA . GLU A 1 128 ? 4.483 7.191 0.745 1.00 94.94 128 GLU A CA 1
ATOM 948 C C . GLU A 1 128 ? 5.741 6.388 0.374 1.00 94.94 128 GLU A C 1
ATOM 950 O O . GLU A 1 128 ? 6.854 6.729 0.799 1.00 94.94 128 GLU A O 1
ATOM 955 N N . ALA A 1 129 ? 5.545 5.343 -0.441 1.00 95.69 129 ALA A N 1
ATOM 956 C CA . ALA A 1 129 ? 6.603 4.486 -0.977 1.00 95.69 129 ALA A CA 1
ATOM 957 C C . ALA A 1 129 ? 7.566 3.922 0.092 1.00 95.69 129 ALA A C 1
ATOM 959 O O . ALA A 1 129 ? 8.777 3.840 -0.129 1.00 95.69 129 ALA A O 1
ATOM 960 N N . PHE A 1 130 ? 7.037 3.542 1.260 1.00 97.62 130 PHE A N 1
ATOM 961 C CA . PHE A 1 130 ? 7.818 2.946 2.343 1.00 97.62 130 PHE A CA 1
ATOM 962 C C . PHE A 1 130 ? 8.261 1.506 2.035 1.00 97.62 130 PHE A C 1
ATOM 964 O O . PHE A 1 130 ? 9.327 1.089 2.464 1.00 97.62 130 PHE A O 1
ATOM 971 N N . LEU A 1 131 ? 7.498 0.721 1.276 1.00 97.88 131 LEU A N 1
ATOM 972 C CA . LEU A 1 131 ? 7.987 -0.581 0.799 1.00 97.88 131 LEU A CA 1
ATOM 973 C C . LEU A 1 131 ? 8.585 -0.439 -0.606 1.00 97.88 131 LEU A C 1
ATOM 975 O O . LEU A 1 131 ? 7.909 0.050 -1.513 1.00 97.88 131 LEU A O 1
ATOM 979 N N . SER A 1 132 ? 9.842 -0.881 -0.760 1.00 93.69 132 SER A N 1
ATOM 980 C CA . SER A 1 132 ? 10.808 -0.557 -1.830 1.00 93.69 132 SER A CA 1
ATOM 981 C C . SER A 1 132 ? 11.599 0.735 -1.576 1.00 93.69 132 SER A C 1
ATOM 983 O O . SER A 1 132 ? 12.687 0.666 -1.008 1.00 93.69 132 SER A O 1
ATOM 985 N N . ALA A 1 133 ? 11.094 1.886 -2.028 1.00 94.38 133 ALA A N 1
ATOM 986 C CA . ALA A 1 133 ? 11.553 3.247 -1.727 1.00 94.38 133 ALA A CA 1
ATOM 987 C C . ALA A 1 133 ? 10.922 4.255 -2.695 1.00 94.38 133 ALA A C 1
ATOM 989 O O . ALA A 1 133 ? 10.565 3.927 -3.830 1.00 94.38 133 ALA A O 1
ATOM 990 N N . TYR A 1 134 ? 10.896 5.524 -2.289 1.00 94.62 134 TYR A N 1
ATOM 991 C CA . TYR A 1 134 ? 10.764 6.626 -3.235 1.00 94.62 134 TYR A CA 1
ATOM 992 C C . TYR A 1 134 ? 12.098 6.814 -3.998 1.00 94.62 134 TYR A C 1
ATOM 994 O O . TYR A 1 134 ? 13.130 7.027 -3.352 1.00 94.62 134 TYR A O 1
ATOM 1002 N N . PRO A 1 135 ? 12.126 6.785 -5.346 1.00 92.56 135 PRO A N 1
ATOM 1003 C CA . PRO A 1 135 ? 13.355 6.742 -6.142 1.00 92.56 135 PRO A CA 1
ATOM 1004 C C . PRO A 1 135 ? 13.950 8.146 -6.348 1.00 92.56 135 PRO A C 1
ATOM 1006 O O . PRO A 1 135 ? 14.168 8.611 -7.466 1.00 92.56 135 PRO A O 1
ATOM 1009 N N . ARG A 1 136 ? 14.186 8.874 -5.252 1.00 87.81 136 ARG A N 1
ATOM 1010 C CA . ARG A 1 136 ? 14.679 10.256 -5.301 1.00 87.81 136 ARG A CA 1
ATOM 1011 C C . ARG A 1 136 ? 16.047 10.318 -5.983 1.00 87.81 136 ARG A C 1
ATOM 1013 O O . ARG A 1 136 ? 16.980 9.635 -5.581 1.00 87.81 136 ARG A O 1
ATOM 1020 N N . GLY A 1 137 ? 16.166 11.207 -6.967 1.00 87.00 137 GLY A N 1
ATOM 1021 C CA . GLY A 1 137 ? 17.413 11.443 -7.697 1.00 87.00 137 GLY A CA 1
ATOM 1022 C C . GLY A 1 137 ? 17.723 10.407 -8.778 1.00 87.00 137 GLY A C 1
ATOM 1023 O O . GLY A 1 137 ? 18.722 10.568 -9.469 1.00 87.00 137 GLY A O 1
ATOM 1024 N N . LEU A 1 138 ? 16.881 9.381 -8.953 1.00 88.81 138 LEU A N 1
ATOM 1025 C CA . LEU A 1 138 ? 17.003 8.433 -10.055 1.00 88.81 138 LEU A CA 1
ATOM 1026 C C . LEU A 1 138 ? 16.147 8.896 -11.238 1.00 88.81 138 LEU A C 1
ATOM 1028 O O . LEU A 1 138 ? 14.940 9.079 -11.109 1.00 88.81 138 LEU A O 1
ATOM 1032 N N . ASP A 1 139 ? 16.775 9.044 -12.400 1.00 88.94 139 ASP A N 1
ATOM 1033 C CA . ASP A 1 139 ? 16.113 9.276 -13.691 1.00 88.94 139 ASP A CA 1
ATOM 1034 C C . ASP A 1 139 ? 15.996 7.988 -14.530 1.00 88.94 139 ASP A C 1
ATOM 1036 O O . ASP A 1 139 ? 15.471 8.002 -15.644 1.00 88.94 139 ASP A O 1
ATOM 1040 N N . PHE A 1 140 ? 16.521 6.873 -14.003 1.00 93.19 140 PHE A N 1
ATOM 1041 C CA . PHE A 1 140 ? 16.634 5.573 -14.670 1.00 93.19 140 PHE A CA 1
ATOM 1042 C C . PHE A 1 140 ? 17.247 5.657 -16.077 1.00 93.19 140 PHE A C 1
ATOM 1044 O O . PHE A 1 140 ? 16.932 4.845 -16.950 1.00 93.19 140 PHE A O 1
ATOM 1051 N N . GLY A 1 141 ? 18.121 6.643 -16.314 1.00 91.69 141 GLY A N 1
ATOM 1052 C CA . GLY A 1 141 ? 18.755 6.879 -17.609 1.00 91.69 141 GLY A CA 1
ATOM 1053 C C . GLY A 1 141 ? 17.768 7.148 -18.747 1.00 91.69 141 GLY A C 1
ATOM 1054 O O . GLY A 1 141 ? 18.138 6.984 -19.913 1.00 91.69 141 GLY A O 1
ATOM 1055 N N . ALA A 1 142 ? 16.516 7.500 -18.435 1.00 91.81 142 ALA A N 1
ATOM 1056 C CA . ALA A 1 142 ? 15.464 7.727 -19.411 1.00 91.81 142 ALA A CA 1
ATOM 1057 C C . ALA A 1 142 ? 15.529 9.165 -19.934 1.00 91.81 142 ALA A C 1
ATOM 1059 O O . ALA A 1 142 ? 15.272 10.130 -19.216 1.00 91.81 142 ALA A O 1
ATOM 1060 N N . LYS A 1 143 ? 15.840 9.303 -21.222 1.00 89.50 143 LYS A N 1
ATOM 1061 C CA . LYS A 1 143 ? 15.773 10.568 -21.960 1.00 89.50 143 LYS A CA 1
ATOM 1062 C C . LYS A 1 143 ? 14.882 10.387 -23.182 1.00 89.50 143 LYS A C 1
ATOM 1064 O O . LYS A 1 143 ? 14.594 9.265 -23.604 1.00 89.50 143 LYS A O 1
ATOM 1069 N N . ILE A 1 144 ? 14.444 11.494 -23.777 1.00 90.81 144 ILE A N 1
ATOM 1070 C CA . ILE A 1 144 ? 13.669 11.438 -25.021 1.00 90.81 144 ILE A CA 1
ATOM 1071 C C . ILE A 1 144 ? 14.498 10.680 -26.068 1.00 90.81 144 ILE A C 1
ATOM 1073 O O . ILE A 1 144 ? 15.636 11.040 -26.358 1.00 90.81 144 ILE A O 1
ATOM 1077 N N . GLY A 1 145 ? 13.947 9.572 -26.567 1.00 91.12 145 GLY A N 1
ATOM 1078 C CA . GLY A 1 145 ? 14.578 8.737 -27.591 1.00 91.12 145 GLY A CA 1
ATOM 1079 C C . GLY A 1 145 ? 15.729 7.830 -27.133 1.00 91.12 145 GLY A C 1
ATOM 1080 O O . GLY A 1 145 ? 16.211 7.054 -27.948 1.00 91.12 145 GLY A O 1
ATOM 1081 N N . SER A 1 146 ? 16.161 7.842 -25.864 1.00 92.31 146 SER A N 1
ATOM 1082 C CA . SER A 1 146 ? 17.295 7.010 -25.417 1.00 92.31 146 SER A CA 1
ATOM 1083 C C . SER A 1 146 ? 17.150 6.481 -23.989 1.00 92.31 146 SER A C 1
ATOM 1085 O O . SER A 1 146 ? 16.457 7.056 -23.151 1.00 92.31 146 SER A O 1
ATOM 1087 N N . ARG A 1 147 ? 17.760 5.316 -23.731 1.00 93.00 147 ARG A N 1
ATOM 1088 C CA . ARG A 1 147 ? 17.807 4.672 -22.410 1.00 93.00 147 ARG A CA 1
ATOM 1089 C C . ARG A 1 147 ? 19.187 4.078 -22.184 1.00 93.00 147 ARG A C 1
ATOM 1091 O O . ARG A 1 147 ? 19.647 3.289 -23.016 1.00 93.00 147 ARG A O 1
ATOM 1098 N N . THR A 1 148 ? 19.819 4.400 -21.062 1.00 96.50 148 THR A N 1
ATOM 1099 C CA . THR A 1 148 ? 21.136 3.841 -20.732 1.00 96.50 148 THR A CA 1
ATOM 1100 C C . THR A 1 148 ? 21.023 2.396 -20.212 1.00 96.50 148 THR A C 1
ATOM 1102 O O . THR A 1 148 ? 20.000 2.029 -19.620 1.00 96.50 148 THR A O 1
ATOM 1105 N N . PRO A 1 149 ? 22.032 1.534 -20.442 1.00 97.19 149 PRO A N 1
ATOM 1106 C CA . PRO A 1 149 ? 22.092 0.199 -19.836 1.00 97.19 149 PRO A CA 1
ATOM 1107 C C . PRO A 1 149 ? 22.030 0.219 -18.300 1.00 97.19 149 PRO A C 1
ATOM 1109 O O . PRO A 1 149 ? 21.342 -0.601 -17.686 1.00 97.19 149 PRO A O 1
ATOM 1112 N N . GLU A 1 150 ? 22.691 1.190 -17.675 1.00 96.19 150 GLU A N 1
ATOM 1113 C CA . GLU A 1 150 ? 22.732 1.368 -16.221 1.00 96.19 150 GLU A CA 1
ATOM 1114 C C . GLU A 1 150 ? 21.338 1.702 -15.682 1.00 96.19 150 GLU A C 1
ATOM 1116 O O . GLU A 1 150 ? 20.896 1.135 -14.683 1.00 96.19 150 GLU A O 1
ATOM 1121 N N . GLY A 1 151 ? 20.608 2.567 -16.390 1.00 95.12 151 GLY A N 1
ATOM 1122 C CA . GLY A 1 151 ? 19.236 2.934 -16.069 1.00 95.12 151 GLY A CA 1
ATOM 1123 C C . GLY A 1 151 ? 18.279 1.742 -16.081 1.00 95.12 151 GLY A C 1
ATOM 1124 O O . GLY A 1 151 ? 17.511 1.551 -15.137 1.00 95.12 151 GLY A O 1
ATOM 1125 N N . ARG A 1 152 ? 18.399 0.867 -17.092 1.00 94.88 152 ARG A N 1
ATOM 1126 C CA . ARG A 1 152 ? 17.641 -0.398 -17.161 1.00 94.88 152 ARG A CA 1
ATOM 1127 C C . ARG A 1 152 ? 17.950 -1.323 -15.986 1.00 94.88 152 ARG A C 1
ATOM 1129 O O . ARG A 1 152 ? 17.040 -1.932 -15.431 1.00 94.88 152 ARG A O 1
ATOM 1136 N N . THR A 1 153 ? 19.218 -1.399 -15.588 1.00 96.31 153 THR A N 1
ATOM 1137 C CA . THR A 1 153 ? 19.653 -2.222 -14.449 1.00 96.31 153 THR A CA 1
ATOM 1138 C C . THR A 1 153 ? 19.047 -1.710 -13.144 1.00 96.31 153 THR A C 1
ATOM 1140 O O . THR A 1 153 ? 18.504 -2.489 -12.359 1.00 96.31 153 THR A O 1
ATOM 1143 N N . TRP A 1 154 ? 19.079 -0.394 -12.925 1.00 95.25 154 TRP A N 1
ATOM 1144 C CA . TRP A 1 154 ? 18.462 0.231 -11.757 1.00 95.25 154 TRP A CA 1
ATOM 1145 C C . TRP A 1 154 ? 16.944 0.076 -11.732 1.00 95.25 154 TRP A C 1
ATOM 1147 O O . TRP A 1 154 ? 16.393 -0.225 -10.675 1.00 95.25 154 TRP A O 1
ATOM 1157 N N . PHE A 1 155 ? 16.269 0.199 -12.877 1.00 95.81 155 PHE A N 1
ATOM 1158 C CA . PHE A 1 155 ? 14.830 -0.045 -12.952 1.00 95.81 155 PHE A CA 1
ATOM 1159 C C . PHE A 1 155 ? 14.492 -1.507 -12.628 1.00 95.81 155 PHE A C 1
ATOM 1161 O O . PHE A 1 155 ? 13.571 -1.766 -11.860 1.00 95.81 155 PHE A O 1
ATOM 1168 N N . GLY A 1 156 ? 15.287 -2.464 -13.121 1.00 95.94 156 GLY A N 1
ATOM 1169 C CA . GLY A 1 156 ? 15.142 -3.881 -12.775 1.00 95.94 156 GLY A CA 1
ATOM 1170 C C . GLY A 1 156 ? 15.267 -4.145 -11.271 1.00 95.94 156 GLY A C 1
ATOM 1171 O O . GLY A 1 156 ? 14.442 -4.857 -10.704 1.00 95.94 156 GLY A O 1
ATOM 1172 N N . ARG A 1 157 ? 16.240 -3.517 -10.593 1.00 96.25 157 ARG A N 1
ATOM 1173 C CA . ARG A 1 157 ? 16.374 -3.578 -9.121 1.00 96.25 157 ARG A CA 1
ATOM 1174 C C . ARG A 1 157 ? 15.181 -2.946 -8.403 1.00 96.25 157 ARG A C 1
ATOM 1176 O O . ARG A 1 157 ? 14.693 -3.483 -7.409 1.00 96.25 157 ARG A O 1
ATOM 1183 N N . TYR A 1 158 ? 14.691 -1.819 -8.912 1.00 97.06 158 TYR A N 1
ATOM 1184 C CA . TYR A 1 158 ? 13.539 -1.138 -8.335 1.00 97.06 158 TYR A CA 1
ATOM 1185 C C . TYR A 1 158 ? 12.265 -1.988 -8.442 1.00 97.06 158 TYR A C 1
ATOM 1187 O O . TYR A 1 158 ? 11.593 -2.236 -7.442 1.00 97.06 158 TYR A O 1
ATOM 1195 N N . HIS A 1 159 ? 12.004 -2.557 -9.618 1.00 97.50 159 HIS A N 1
ATOM 1196 C CA . HIS A 1 159 ? 10.927 -3.519 -9.832 1.00 97.50 159 HIS A CA 1
ATOM 1197 C C . HIS A 1 159 ? 11.085 -4.775 -8.949 1.00 97.50 159 HIS A C 1
ATOM 1199 O O . HIS A 1 159 ? 10.139 -5.208 -8.292 1.00 97.50 159 HIS A O 1
ATOM 1205 N N . ALA A 1 160 ? 12.291 -5.345 -8.852 1.00 96.94 160 ALA A N 1
ATOM 1206 C CA . ALA A 1 160 ? 12.555 -6.531 -8.030 1.00 96.94 160 ALA A CA 1
ATOM 1207 C C . ALA A 1 160 ? 12.349 -6.302 -6.519 1.00 96.94 160 ALA A C 1
ATOM 1209 O O . ALA A 1 160 ? 12.040 -7.248 -5.795 1.00 96.94 160 ALA A O 1
ATOM 1210 N N . SER A 1 161 ? 12.458 -5.060 -6.045 1.00 97.38 161 SER A N 1
ATOM 1211 C CA . SER A 1 161 ? 12.176 -4.684 -4.651 1.00 97.38 161 SER A CA 1
ATOM 1212 C C . SER A 1 161 ? 10.745 -4.179 -4.413 1.00 97.38 161 SER A C 1
ATOM 1214 O O . SER A 1 161 ? 10.419 -3.791 -3.295 1.00 97.38 161 SER A O 1
ATOM 1216 N N . SER A 1 162 ? 9.890 -4.163 -5.438 1.00 98.25 162 SER A N 1
ATOM 1217 C CA . SER A 1 162 ? 8.487 -3.731 -5.349 1.00 98.25 162 SER A CA 1
ATOM 1218 C C . SER A 1 162 ? 7.558 -4.861 -4.871 1.00 98.25 162 SER A C 1
ATOM 1220 O O . SER A 1 162 ? 7.890 -6.039 -4.968 1.00 98.25 162 SER A O 1
ATOM 1222 N N . VAL A 1 163 ? 6.381 -4.513 -4.353 1.00 98.25 163 VAL A N 1
ATOM 1223 C CA . VAL A 1 163 ? 5.41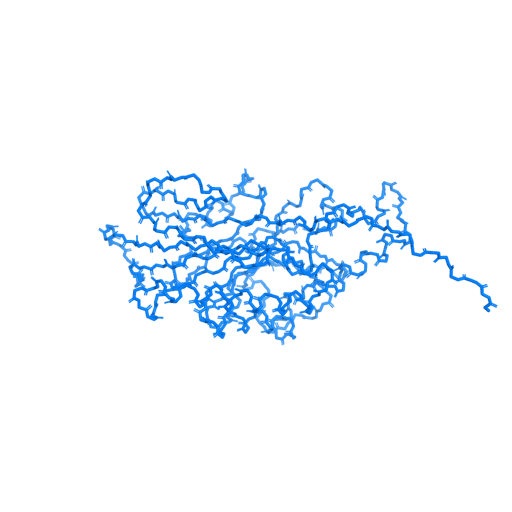2 -5.417 -3.714 1.00 98.25 163 VAL A CA 1
ATOM 1224 C C . VAL A 1 163 ? 4.399 -5.963 -4.732 1.00 98.25 163 VAL A C 1
ATOM 1226 O O . VAL A 1 163 ? 3.737 -5.175 -5.409 1.00 98.25 163 VAL A O 1
ATOM 1229 N N . PRO A 1 164 ? 4.202 -7.288 -4.836 1.00 96.25 164 PRO A N 1
ATOM 1230 C CA . PRO A 1 164 ? 3.191 -7.873 -5.715 1.00 96.25 164 PRO A CA 1
ATOM 1231 C C . PRO A 1 164 ? 1.797 -7.848 -5.063 1.00 96.25 164 PRO A C 1
ATOM 1233 O O . PRO A 1 164 ? 1.318 -8.854 -4.553 1.00 96.25 164 PRO A O 1
ATOM 1236 N N . VAL A 1 165 ? 1.122 -6.694 -5.061 1.00 96.50 165 VAL A N 1
ATOM 1237 C CA . VAL A 1 165 ? -0.152 -6.497 -4.326 1.00 96.50 165 VAL A CA 1
ATOM 1238 C C . VAL A 1 165 ? -1.295 -7.408 -4.799 1.00 96.50 165 VAL A C 1
ATOM 1240 O O . VAL A 1 165 ? -2.219 -7.657 -4.029 1.00 96.50 165 VAL A O 1
ATOM 1243 N N . CYS A 1 166 ? -1.253 -7.916 -6.034 1.00 93.75 166 CYS A N 1
ATOM 1244 C CA . CYS A 1 166 ? -2.230 -8.891 -6.538 1.00 93.75 166 CYS A CA 1
ATOM 1245 C C . CYS A 1 166 ? -2.055 -10.299 -5.953 1.00 93.75 166 CYS A C 1
ATOM 1247 O O . CYS A 1 166 ? -2.995 -11.084 -5.997 1.00 93.75 166 CYS A O 1
ATOM 1249 N N . ASP A 1 167 ? -0.883 -10.629 -5.415 1.00 95.06 167 ASP A N 1
ATOM 1250 C CA . ASP A 1 167 ? -0.589 -11.924 -4.805 1.00 95.06 167 ASP A CA 1
ATOM 1251 C C . ASP A 1 167 ? -0.839 -11.830 -3.291 1.00 95.06 167 ASP A C 1
ATOM 1253 O O . ASP A 1 167 ? 0.094 -11.803 -2.486 1.00 95.06 167 ASP A O 1
ATOM 1257 N N . THR A 1 168 ? -2.107 -11.682 -2.883 1.00 95.56 168 THR A N 1
ATOM 1258 C CA . THR A 1 168 ? -2.465 -11.385 -1.477 1.00 95.56 168 THR A CA 1
ATOM 1259 C C . THR A 1 168 ? -2.132 -12.516 -0.497 1.00 95.56 168 THR A C 1
ATOM 1261 O O . THR A 1 168 ? -1.998 -12.274 0.710 1.00 95.56 168 THR A O 1
ATOM 1264 N N . GLU A 1 169 ? -1.936 -13.729 -1.017 1.00 95.00 169 GLU A N 1
ATOM 1265 C CA . GLU A 1 169 ? -1.465 -14.905 -0.279 1.00 95.00 169 GLU A CA 1
ATOM 1266 C C . GLU A 1 169 ? 0.048 -15.153 -0.441 1.00 95.00 169 GLU A C 1
ATOM 1268 O O . GLU A 1 169 ? 0.598 -16.069 0.177 1.00 95.00 169 GLU A O 1
ATOM 1273 N N . GLY A 1 170 ? 0.745 -14.323 -1.221 1.00 96.56 170 GLY A N 1
ATOM 1274 C CA . GLY A 1 170 ? 2.196 -14.341 -1.379 1.00 96.56 170 GLY A CA 1
ATOM 1275 C C . GLY A 1 170 ? 2.938 -13.964 -0.094 1.00 96.56 170 GLY A C 1
ATOM 1276 O O . GLY A 1 170 ? 2.384 -13.368 0.832 1.00 96.56 170 GLY A O 1
ATOM 1277 N N . SER A 1 171 ? 4.225 -14.314 -0.009 1.00 97.06 171 SER A N 1
ATOM 1278 C CA . SER A 1 171 ? 5.066 -14.060 1.175 1.00 97.06 171 SER A CA 1
ATOM 1279 C C . SER A 1 171 ? 5.076 -12.594 1.607 1.00 97.06 171 SER A C 1
ATOM 1281 O O . SER A 1 171 ? 4.908 -12.302 2.789 1.00 97.06 171 SER A O 1
ATOM 1283 N N . GLU A 1 172 ? 5.228 -11.679 0.655 1.00 98.00 172 GLU A N 1
ATOM 1284 C CA . GLU A 1 172 ? 5.361 -10.246 0.896 1.00 98.00 172 GLU A CA 1
ATOM 1285 C C . GLU A 1 172 ? 4.055 -9.650 1.433 1.00 98.00 172 GLU A C 1
ATOM 1287 O O . GLU A 1 172 ? 4.061 -8.953 2.447 1.00 98.00 172 GLU A O 1
ATOM 1292 N N . MET A 1 173 ? 2.918 -9.975 0.810 1.00 98.25 173 MET A N 1
ATOM 1293 C CA . MET A 1 173 ? 1.608 -9.515 1.277 1.00 98.25 173 MET A CA 1
ATOM 1294 C C . MET A 1 173 ? 1.215 -10.159 2.607 1.00 98.25 173 MET A C 1
ATOM 1296 O O . MET A 1 173 ? 0.689 -9.461 3.473 1.00 98.25 173 MET A O 1
ATOM 1300 N N . ARG A 1 174 ? 1.523 -11.444 2.833 1.00 98.31 174 ARG A N 1
ATOM 1301 C CA . ARG A 1 174 ? 1.326 -12.079 4.147 1.00 98.31 174 ARG A CA 1
ATOM 1302 C C . ARG A 1 174 ? 2.142 -11.399 5.238 1.00 98.31 174 ARG A C 1
ATOM 1304 O O . ARG A 1 174 ? 1.603 -11.170 6.315 1.00 98.31 174 ARG A O 1
ATOM 1311 N N . ALA A 1 175 ? 3.391 -11.018 4.968 1.00 98.69 175 ALA A N 1
ATOM 1312 C CA . ALA A 1 175 ? 4.204 -10.279 5.931 1.00 98.69 175 ALA A CA 1
ATOM 1313 C C . ALA A 1 175 ? 3.550 -8.937 6.310 1.00 98.69 175 ALA A C 1
ATOM 1315 O O . ALA A 1 175 ? 3.411 -8.640 7.494 1.00 98.69 175 ALA A O 1
ATOM 1316 N N . ILE A 1 176 ? 3.071 -8.164 5.328 1.00 98.75 176 ILE A N 1
ATOM 1317 C CA . ILE A 1 176 ? 2.366 -6.890 5.570 1.00 98.75 176 ILE A CA 1
ATOM 1318 C C . ILE A 1 176 ? 1.081 -7.118 6.380 1.00 98.75 176 ILE A C 1
ATOM 1320 O O . ILE A 1 176 ? 0.832 -6.425 7.366 1.00 98.75 176 ILE A O 1
ATOM 1324 N N . ARG A 1 177 ? 0.273 -8.111 5.991 1.00 98.62 177 ARG A N 1
ATOM 1325 C CA . ARG A 1 177 ? -0.991 -8.450 6.661 1.00 98.62 177 ARG A CA 1
ATOM 1326 C C . ARG A 1 177 ? -0.779 -8.901 8.104 1.00 98.62 177 ARG A C 1
ATOM 1328 O O . ARG A 1 177 ? -1.521 -8.484 8.992 1.00 98.62 177 ARG A O 1
ATOM 1335 N N . ASN A 1 178 ? 0.256 -9.701 8.346 1.00 98.75 178 ASN A N 1
ATOM 1336 C CA . ASN A 1 178 ? 0.609 -10.169 9.681 1.00 98.75 178 ASN A CA 1
ATOM 1337 C C . ASN A 1 178 ? 1.045 -9.019 10.588 1.00 98.75 178 ASN A C 1
ATOM 1339 O O . ASN A 1 178 ? 0.675 -9.024 11.755 1.00 98.75 178 ASN A O 1
ATOM 1343 N N . VAL A 1 179 ? 1.730 -7.991 10.070 1.00 98.75 179 VAL A N 1
ATOM 1344 C CA . VAL A 1 179 ? 2.046 -6.797 10.873 1.00 98.75 179 VAL A CA 1
ATOM 1345 C C . VAL A 1 179 ? 0.775 -6.143 11.421 1.00 98.75 179 VAL A C 1
ATOM 1347 O O . VAL A 1 179 ? 0.739 -5.804 12.601 1.00 98.75 179 VAL A O 1
ATOM 1350 N N . ALA A 1 180 ? -0.274 -5.990 10.610 1.00 98.69 180 ALA A N 1
ATOM 1351 C CA . ALA A 1 180 ? -1.539 -5.433 11.088 1.00 98.69 180 ALA A CA 1
ATOM 1352 C C . ALA A 1 180 ? -2.216 -6.362 12.113 1.00 98.69 180 ALA A C 1
ATOM 1354 O O . ALA A 1 180 ? -2.558 -5.934 13.218 1.00 98.69 180 ALA A O 1
ATOM 1355 N N . LYS A 1 181 ? -2.312 -7.655 11.774 1.00 98.69 181 LYS A N 1
ATOM 1356 C CA . LYS A 1 181 ? -2.977 -8.682 12.583 1.00 98.69 181 LYS A CA 1
ATOM 1357 C C . LYS A 1 181 ? -2.330 -8.905 13.950 1.00 98.69 181 LYS A C 1
ATOM 1359 O O . LYS A 1 181 ? -3.013 -8.908 14.965 1.00 98.69 181 LYS A O 1
ATOM 1364 N N . GLU A 1 182 ? -1.014 -9.087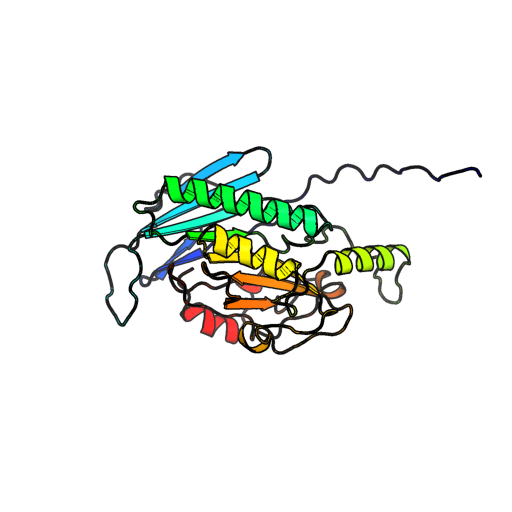 13.991 1.00 98.44 182 GLU A N 1
ATOM 1365 C CA . GLU A 1 182 ? -0.266 -9.376 15.222 1.00 98.44 182 GLU A CA 1
ATOM 1366 C C . GLU A 1 182 ? -0.279 -8.203 16.206 1.00 98.44 182 GLU A C 1
ATOM 1368 O O . GLU A 1 182 ? -0.159 -8.408 17.412 1.00 98.44 182 GLU A O 1
ATOM 1373 N N . ASN A 1 183 ? -0.424 -6.975 15.703 1.00 98.12 183 ASN A N 1
ATOM 1374 C CA . ASN A 1 183 ? -0.480 -5.773 16.531 1.00 98.12 183 ASN A CA 1
ATOM 1375 C C . ASN A 1 183 ? -1.922 -5.319 16.829 1.00 98.12 183 ASN A C 1
ATOM 1377 O O . ASN A 1 183 ? -2.113 -4.430 17.660 1.00 98.12 183 ASN A O 1
ATOM 1381 N N . GLY A 1 184 ? -2.933 -5.914 16.182 1.00 97.88 184 GLY A N 1
ATOM 1382 C CA . GLY A 1 184 ? -4.333 -5.510 16.319 1.00 97.88 184 GLY A CA 1
ATOM 1383 C C . GLY A 1 184 ? -4.552 -4.046 15.931 1.00 97.88 184 GLY A C 1
ATOM 1384 O O . GLY A 1 184 ? -5.157 -3.289 16.693 1.00 97.88 184 GLY A O 1
ATOM 1385 N N . ILE A 1 185 ? -3.993 -3.634 14.787 1.00 98.25 185 ILE A N 1
ATOM 1386 C CA . ILE A 1 185 ? -4.029 -2.253 14.284 1.00 98.25 185 ILE A CA 1
ATOM 1387 C C . ILE A 1 185 ? -4.638 -2.188 12.887 1.00 98.25 185 ILE A C 1
ATOM 1389 O O . ILE A 1 185 ? -4.409 -3.070 12.065 1.00 98.25 185 ILE A O 1
ATOM 1393 N N . THR A 1 186 ? -5.314 -1.086 12.571 1.00 98.56 186 THR A N 1
ATOM 1394 C CA . THR A 1 186 ? -5.500 -0.701 11.168 1.00 98.56 186 THR A CA 1
ATOM 1395 C C . THR A 1 186 ? -4.179 -0.133 10.648 1.00 98.56 186 THR A C 1
ATOM 1397 O O . THR A 1 186 ? -3.656 0.838 11.199 1.00 98.56 186 THR A O 1
ATOM 1400 N N . LEU A 1 187 ? -3.620 -0.731 9.598 1.00 98.62 187 LEU A N 1
ATOM 1401 C CA . LEU A 1 187 ? -2.357 -0.308 8.992 1.00 98.62 187 LEU A CA 1
ATOM 1402 C C . LEU A 1 187 ? -2.621 0.391 7.658 1.00 98.62 187 LEU A C 1
ATOM 1404 O O . LEU A 1 187 ? -3.199 -0.208 6.754 1.00 98.62 187 LEU A O 1
ATOM 1408 N N . VAL A 1 188 ? -2.121 1.617 7.511 1.00 98.38 188 VAL A N 1
ATOM 1409 C CA . VAL A 1 188 ? -2.041 2.315 6.223 1.00 98.38 188 VAL A CA 1
ATOM 1410 C C . VAL A 1 188 ? -0.573 2.434 5.830 1.00 98.38 188 VAL A C 1
ATOM 1412 O O . VAL A 1 188 ? 0.220 3.014 6.569 1.00 98.38 188 VAL A O 1
ATOM 1415 N N . VAL A 1 189 ? -0.177 1.879 4.684 1.00 98.38 189 VAL A N 1
ATOM 1416 C CA . VAL A 1 189 ? 1.231 1.862 4.251 1.00 98.38 189 VAL A CA 1
ATOM 1417 C C . VAL A 1 189 ? 1.383 2.147 2.762 1.00 98.38 189 VAL A C 1
ATOM 1419 O O . VAL A 1 189 ? 0.687 1.570 1.928 1.00 98.38 189 VAL A O 1
ATOM 1422 N N . GLY A 1 190 ? 2.320 3.037 2.425 1.00 98.12 190 GLY A N 1
ATOM 1423 C CA . GLY A 1 190 ? 2.723 3.289 1.048 1.00 98.12 190 GLY A CA 1
ATOM 1424 C C . GLY A 1 190 ? 3.664 2.202 0.529 1.00 98.12 190 GLY A C 1
ATOM 1425 O O . GLY A 1 190 ? 4.684 1.896 1.150 1.00 98.12 190 GLY A O 1
ATOM 1426 N N . VAL A 1 191 ? 3.361 1.654 -0.641 1.00 98.44 191 VAL A N 1
ATOM 1427 C CA . VAL A 1 191 ? 4.143 0.618 -1.316 1.00 98.44 191 VAL A CA 1
ATOM 1428 C C . VAL A 1 191 ? 4.405 1.011 -2.762 1.00 98.44 191 VAL A C 1
ATOM 1430 O O . VAL A 1 191 ? 3.590 1.680 -3.401 1.00 98.44 191 VAL A O 1
ATOM 1433 N N . ILE A 1 192 ? 5.536 0.566 -3.297 1.00 98.38 192 ILE A N 1
ATOM 1434 C CA . ILE A 1 192 ? 5.706 0.480 -4.745 1.00 98.38 192 ILE A CA 1
ATOM 1435 C C . ILE A 1 192 ? 5.188 -0.877 -5.159 1.00 98.38 192 ILE A C 1
ATOM 1437 O O . ILE A 1 192 ? 5.723 -1.902 -4.756 1.00 98.38 192 ILE A O 1
ATOM 1441 N N . GLU A 1 193 ? 4.109 -0.876 -5.912 1.00 97.75 193 GLU A N 1
ATOM 1442 C CA . GLU A 1 193 ? 3.445 -2.076 -6.371 1.00 97.75 193 GLU A CA 1
ATOM 1443 C C . GLU A 1 193 ? 4.050 -2.548 -7.698 1.00 97.75 193 GLU A C 1
ATOM 1445 O O . GLU A 1 193 ? 4.297 -1.710 -8.556 1.00 97.75 193 GLU A O 1
ATOM 1450 N N . ARG A 1 194 ? 4.214 -3.861 -7.901 1.00 96.62 194 ARG A N 1
ATOM 1451 C CA . ARG A 1 194 ? 4.513 -4.495 -9.201 1.00 96.62 194 ARG A CA 1
ATOM 1452 C C . ARG A 1 194 ? 3.408 -5.456 -9.643 1.00 96.62 194 ARG A C 1
ATOM 1454 O O . ARG A 1 194 ? 2.707 -6.024 -8.807 1.00 96.62 194 ARG A O 1
ATOM 1461 N N . CYS A 1 195 ? 3.288 -5.660 -10.955 1.00 93.94 195 CYS A N 1
ATOM 1462 C CA . CYS A 1 195 ? 2.225 -6.471 -11.573 1.00 93.94 195 CYS A CA 1
ATOM 1463 C C . CYS A 1 195 ? 2.758 -7.689 -12.351 1.00 93.94 195 CYS A C 1
ATOM 1465 O O . CYS A 1 195 ? 2.215 -8.067 -13.385 1.00 93.94 195 CYS A O 1
ATOM 1467 N N . ASP A 1 196 ? 3.855 -8.286 -11.891 1.00 91.12 196 ASP A N 1
ATOM 1468 C CA . ASP A 1 196 ? 4.522 -9.436 -12.518 1.00 91.12 196 ASP A CA 1
ATOM 1469 C C . ASP A 1 196 ? 4.166 -10.791 -11.878 1.00 91.12 196 ASP A C 1
ATOM 1471 O O . ASP A 1 196 ? 4.701 -11.823 -12.284 1.00 91.12 196 ASP A O 1
ATOM 1475 N N . ARG A 1 197 ? 3.272 -10.805 -10.882 1.00 90.12 197 ARG A N 1
ATOM 1476 C CA . ARG A 1 197 ? 2.822 -12.016 -10.180 1.00 90.12 197 ARG A CA 1
ATOM 1477 C C . ARG A 1 197 ? 1.368 -12.359 -10.507 1.00 90.12 197 ARG A C 1
ATOM 1479 O O . ARG A 1 197 ? 0.573 -11.446 -10.746 1.00 90.12 197 ARG A O 1
ATOM 1486 N N . PRO A 1 198 ? 1.004 -13.656 -10.500 1.00 87.69 198 PRO A N 1
ATOM 1487 C CA . PRO A 1 198 ? -0.384 -14.064 -10.654 1.00 87.69 198 PRO A CA 1
ATOM 1488 C C . PRO A 1 198 ? -1.226 -13.507 -9.507 1.00 87.69 198 PRO A C 1
ATOM 1490 O O . PRO A 1 198 ? -0.758 -13.354 -8.381 1.00 87.69 198 PRO A O 1
ATOM 1493 N N . GLU A 1 199 ? -2.480 -13.202 -9.807 1.00 90.81 199 GLU A N 1
ATOM 1494 C CA . GLU A 1 199 ? -3.429 -12.775 -8.791 1.00 90.81 199 GLU A CA 1
ATOM 1495 C C . GLU A 1 199 ? -3.856 -13.972 -7.930 1.00 90.81 199 GLU A C 1
ATOM 1497 O O . GLU A 1 199 ? -4.352 -14.973 -8.455 1.00 90.81 199 GLU A O 1
ATOM 1502 N N . THR A 1 200 ? -3.685 -13.862 -6.612 1.00 92.81 200 THR A N 1
ATOM 1503 C CA . THR A 1 200 ? -4.044 -14.897 -5.633 1.00 92.81 200 THR A CA 1
ATOM 1504 C C . THR A 1 200 ? -4.841 -14.294 -4.477 1.00 92.81 200 THR A C 1
ATOM 1506 O O . THR A 1 200 ? -4.707 -13.110 -4.156 1.00 92.81 200 THR A O 1
ATOM 1509 N N . GLY A 1 201 ? -5.672 -15.119 -3.835 1.00 91.94 201 GLY A N 1
ATOM 1510 C CA . GLY A 1 201 ? -6.554 -14.688 -2.750 1.00 91.94 201 GLY A CA 1
ATOM 1511 C C . GLY A 1 201 ? -7.678 -13.770 -3.236 1.00 91.94 201 GLY A C 1
ATOM 1512 O O . GLY A 1 201 ? -8.316 -14.058 -4.252 1.00 91.94 201 GLY A O 1
ATOM 1513 N N . LYS A 1 202 ? -7.939 -12.690 -2.488 1.00 90.56 202 LYS A N 1
ATOM 1514 C CA . LYS A 1 202 ? -8.993 -11.706 -2.795 1.00 90.56 202 LYS A CA 1
ATOM 1515 C C . LYS A 1 202 ? -8.704 -11.046 -4.143 1.00 90.56 202 LYS A C 1
ATOM 1517 O O . LYS A 1 202 ? -7.560 -10.673 -4.404 1.00 90.56 202 LYS A O 1
ATOM 1522 N N . LYS A 1 203 ? -9.712 -10.874 -5.004 1.00 91.31 203 LYS A N 1
ATOM 1523 C CA . LYS A 1 203 ? -9.494 -10.234 -6.307 1.00 91.31 203 LYS A CA 1
ATOM 1524 C C . LYS A 1 203 ? -9.197 -8.755 -6.123 1.00 91.31 203 LYS A C 1
ATOM 1526 O O . LYS A 1 203 ? -9.875 -8.064 -5.367 1.00 91.31 203 LYS A O 1
ATOM 1531 N N . ARG A 1 204 ? -8.219 -8.235 -6.862 1.00 89.88 204 ARG A N 1
ATOM 1532 C CA . ARG A 1 204 ? -7.782 -6.835 -6.806 1.00 89.88 204 ARG A CA 1
ATOM 1533 C C . ARG A 1 204 ? -8.938 -5.866 -6.994 1.00 89.88 204 ARG A C 1
ATOM 1535 O O . ARG A 1 204 ? -9.038 -4.892 -6.258 1.00 89.88 204 ARG A O 1
ATOM 1542 N N . ALA A 1 205 ? -9.844 -6.157 -7.924 1.00 90.94 205 ALA A N 1
ATOM 1543 C CA . ALA A 1 205 ? -11.022 -5.330 -8.165 1.00 90.94 205 ALA A CA 1
ATOM 1544 C C . ALA A 1 205 ? -11.940 -5.206 -6.928 1.00 90.94 205 ALA A C 1
ATOM 1546 O O . ALA A 1 205 ? -12.671 -4.223 -6.804 1.00 90.94 205 ALA A O 1
ATOM 1547 N N . GLU A 1 206 ? -11.893 -6.154 -5.988 1.00 93.19 206 GLU A N 1
ATOM 1548 C CA . GLU A 1 206 ? -12.697 -6.130 -4.761 1.00 93.19 206 GLU A CA 1
ATOM 1549 C C . GLU A 1 206 ? -12.153 -5.171 -3.705 1.00 93.19 206 GLU A C 1
ATOM 1551 O O . GLU A 1 206 ? -12.923 -4.734 -2.855 1.00 93.19 206 GLU A O 1
ATOM 1556 N N . TYR A 1 207 ? -10.872 -4.800 -3.751 1.00 92.75 207 TYR A N 1
ATOM 1557 C CA . TYR A 1 207 ? -10.265 -3.884 -2.775 1.00 92.75 207 TYR A CA 1
ATOM 1558 C C . TYR A 1 207 ? -9.524 -2.702 -3.411 1.00 92.75 207 TYR A C 1
ATOM 1560 O O . TYR A 1 207 ? -9.109 -1.794 -2.706 1.00 92.75 207 TYR A O 1
ATOM 1568 N N . GLY A 1 208 ? -9.370 -2.653 -4.729 1.00 93.31 208 GLY A N 1
ATOM 1569 C CA . GLY A 1 208 ? -8.582 -1.623 -5.392 1.00 93.31 208 GLY A CA 1
ATOM 1570 C C . GLY A 1 208 ? -8.916 -1.454 -6.868 1.00 93.31 208 GLY A C 1
ATOM 1571 O O . GLY A 1 208 ? -10.082 -1.370 -7.257 1.00 93.31 208 GLY A O 1
ATOM 1572 N N . SER A 1 209 ? -7.861 -1.368 -7.675 1.00 90.94 209 SER A N 1
ATOM 1573 C CA . SER A 1 209 ? -7.925 -1.077 -9.108 1.00 90.94 209 SER A CA 1
ATOM 1574 C C . SER A 1 209 ? -8.472 -2.245 -9.938 1.00 90.94 209 SER A C 1
ATOM 1576 O O . SER A 1 209 ? -8.136 -3.404 -9.692 1.00 90.94 209 SER A O 1
ATOM 1578 N N . LYS A 1 210 ? -9.266 -1.942 -10.972 1.00 89.00 210 LYS A N 1
ATOM 1579 C CA . LYS A 1 210 ? -9.658 -2.917 -12.009 1.00 89.00 210 LYS A CA 1
ATOM 1580 C C . LYS A 1 210 ? -8.571 -3.077 -13.069 1.00 89.00 210 LYS A C 1
ATOM 1582 O O . LYS A 1 210 ? -8.533 -4.082 -13.776 1.00 89.00 210 LYS A O 1
ATOM 1587 N N . VAL A 1 211 ? -7.680 -2.094 -13.181 1.00 87.31 211 VAL A N 1
ATOM 1588 C CA . VAL A 1 211 ? -6.517 -2.174 -14.059 1.00 87.31 211 VAL A CA 1
ATOM 1589 C C . VAL A 1 211 ? -5.541 -3.180 -13.463 1.00 87.31 211 VAL A C 1
ATOM 1591 O O . VAL A 1 211 ? -4.930 -2.934 -12.428 1.00 87.31 211 VAL A O 1
ATOM 1594 N N . VAL A 1 212 ? -5.356 -4.319 -14.124 1.00 85.06 212 VAL A N 1
ATOM 1595 C CA . VAL A 1 212 ? -4.390 -5.332 -13.671 1.00 85.06 212 VAL A CA 1
ATOM 1596 C C . VAL A 1 212 ? -2.962 -4.782 -13.752 1.00 85.06 212 VAL A C 1
ATOM 1598 O O . VAL A 1 212 ? -2.198 -4.912 -12.799 1.00 85.06 212 VAL A O 1
ATOM 1601 N N . GLY A 1 213 ? -2.649 -4.070 -14.837 1.00 85.12 213 GLY A N 1
ATOM 1602 C CA . GLY A 1 213 ? -1.284 -3.694 -15.206 1.00 85.12 213 GLY A CA 1
ATOM 1603 C C . GLY A 1 213 ? -0.629 -4.763 -16.087 1.00 85.12 213 GLY A C 1
ATOM 1604 O O . GLY A 1 213 ? -1.204 -5.822 -16.330 1.00 85.12 213 GLY A O 1
ATOM 1605 N N . GLY A 1 214 ? 0.564 -4.463 -16.600 1.00 83.94 214 GLY A N 1
ATOM 1606 C CA . GLY A 1 214 ? 1.378 -5.403 -17.381 1.00 83.94 214 GLY A CA 1
ATOM 1607 C C . GLY A 1 214 ? 2.605 -5.886 -16.606 1.00 83.94 214 GLY A C 1
ATOM 1608 O O . GLY A 1 214 ? 3.051 -5.226 -15.664 1.00 83.94 214 GLY A O 1
ATOM 1609 N N . THR A 1 215 ? 3.200 -7.004 -17.022 1.00 85.12 215 THR A N 1
ATOM 1610 C CA . THR A 1 215 ? 4.492 -7.458 -16.485 1.00 85.12 215 THR A CA 1
ATOM 1611 C C . THR A 1 215 ? 5.540 -6.351 -16.634 1.00 85.12 215 THR A C 1
ATOM 1613 O O . THR A 1 215 ? 5.685 -5.772 -17.709 1.00 85.12 215 THR A O 1
ATOM 1616 N N . GLY A 1 216 ? 6.256 -6.027 -15.554 1.00 88.00 216 GLY A N 1
ATOM 1617 C CA . GLY A 1 216 ? 7.226 -4.927 -15.535 1.00 88.00 216 GLY A CA 1
ATOM 1618 C C . GLY A 1 216 ? 6.644 -3.555 -15.175 1.00 88.00 216 GLY A C 1
ATOM 1619 O O . GLY A 1 216 ? 7.414 -2.625 -14.938 1.00 88.00 216 GLY A O 1
ATOM 1620 N N . SER A 1 217 ? 5.315 -3.409 -15.104 1.00 94.19 217 SER A N 1
ATOM 1621 C CA . SER A 1 217 ? 4.686 -2.168 -14.637 1.00 94.19 217 SER A CA 1
ATOM 1622 C C . SER A 1 217 ? 4.738 -2.050 -13.116 1.00 94.19 217 SER A C 1
ATOM 1624 O O . SER A 1 217 ? 4.586 -3.043 -12.395 1.00 94.19 217 SER A O 1
ATOM 1626 N N . ILE A 1 218 ? 4.932 -0.816 -12.645 1.00 96.81 218 ILE A N 1
ATOM 1627 C CA . ILE A 1 218 ? 4.909 -0.474 -11.226 1.00 96.81 218 ILE A CA 1
ATOM 1628 C C . ILE A 1 218 ? 4.016 0.735 -10.944 1.00 96.81 218 ILE A C 1
ATOM 1630 O O . ILE A 1 218 ? 3.846 1.604 -11.800 1.00 96.81 218 ILE A O 1
ATOM 1634 N N . TYR A 1 219 ? 3.455 0.801 -9.737 1.00 97.75 219 TYR A N 1
ATOM 1635 C CA . TYR A 1 219 ? 2.516 1.844 -9.313 1.00 97.75 219 TYR A CA 1
ATOM 1636 C C . TYR A 1 219 ? 2.839 2.330 -7.897 1.00 97.75 219 TYR A C 1
ATOM 1638 O O . TYR A 1 219 ? 3.142 1.525 -7.018 1.00 97.75 219 TYR A O 1
ATOM 1646 N N . CYS A 1 220 ? 2.723 3.635 -7.639 1.00 97.81 220 CYS A N 1
ATOM 1647 C CA . CYS A 1 220 ? 2.737 4.151 -6.268 1.00 97.81 220 CYS A CA 1
ATOM 1648 C C . CYS A 1 220 ? 1.368 3.893 -5.630 1.00 97.81 220 CYS A C 1
ATOM 1650 O O . CYS A 1 220 ? 0.356 4.368 -6.148 1.00 97.81 220 CYS A O 1
ATOM 1652 N N . THR A 1 221 ? 1.335 3.113 -4.550 1.00 97.88 221 THR A N 1
ATOM 1653 C CA . THR A 1 221 ? 0.093 2.554 -4.003 1.00 97.88 221 THR A CA 1
ATOM 1654 C C . THR A 1 221 ? 0.013 2.748 -2.494 1.00 97.88 221 THR A C 1
ATOM 1656 O O . THR A 1 221 ? 0.990 2.517 -1.789 1.00 97.88 221 THR A O 1
ATOM 1659 N N . ALA A 1 222 ? -1.150 3.134 -1.978 1.00 97.81 222 ALA A N 1
ATOM 1660 C CA . ALA A 1 222 ? -1.468 3.101 -0.556 1.00 97.81 222 ALA A CA 1
ATOM 1661 C C . ALA A 1 222 ? -2.319 1.860 -0.258 1.00 97.81 222 ALA A C 1
ATOM 1663 O O . ALA A 1 222 ? -3.338 1.630 -0.910 1.00 97.81 222 ALA A O 1
ATOM 1664 N N . LEU A 1 223 ? -1.892 1.056 0.714 1.00 98.06 223 LEU A N 1
ATOM 1665 C CA . LEU A 1 223 ? -2.640 -0.099 1.206 1.00 98.06 223 LEU A CA 1
ATOM 1666 C C . LEU A 1 223 ? -3.263 0.219 2.556 1.00 98.06 223 LEU A C 1
ATOM 1668 O O . LEU A 1 223 ? -2.559 0.704 3.439 1.00 98.06 223 LEU A O 1
ATOM 1672 N N . THR A 1 224 ? -4.533 -0.139 2.722 1.00 98.31 224 THR A N 1
ATOM 1673 C CA . THR A 1 224 ? -5.227 -0.146 4.013 1.00 98.31 224 THR A CA 1
ATOM 1674 C C . THR A 1 224 ? -5.525 -1.588 4.399 1.00 98.31 224 THR A C 1
ATOM 1676 O O . THR A 1 224 ? -6.239 -2.294 3.682 1.00 98.31 224 THR A O 1
ATOM 1679 N N . ILE A 1 225 ? -4.974 -2.022 5.528 1.00 98.56 225 ILE A N 1
ATOM 1680 C CA . ILE A 1 225 ? -5.113 -3.372 6.076 1.00 98.56 225 ILE A CA 1
ATOM 1681 C C . ILE A 1 225 ? -5.858 -3.292 7.409 1.00 98.56 225 ILE A C 1
ATOM 1683 O O . ILE A 1 225 ? -5.522 -2.456 8.250 1.00 98.56 225 ILE A O 1
ATOM 1687 N N . SER A 1 226 ? -6.852 -4.156 7.606 1.00 98.38 226 SER A N 1
ATOM 1688 C CA . SER A 1 226 ? -7.595 -4.255 8.865 1.00 98.38 226 SER A CA 1
ATOM 1689 C C . SER A 1 226 ? -6.743 -4.830 9.999 1.00 98.38 226 SER A C 1
ATOM 1691 O O . SER A 1 226 ? -5.735 -5.504 9.779 1.00 98.38 226 SER A O 1
ATOM 1693 N N . GLU A 1 227 ? -7.222 -4.666 11.228 1.00 97.69 227 GLU A N 1
ATOM 1694 C CA . GLU A 1 227 ? -6.678 -5.293 12.435 1.00 97.69 227 GLU A CA 1
ATOM 1695 C C . GLU A 1 227 ? -6.747 -6.824 12.427 1.00 97.69 227 GLU A C 1
ATOM 1697 O O . GLU A 1 227 ? -6.070 -7.476 13.217 1.00 97.69 227 GLU A O 1
ATOM 1702 N N . THR A 1 228 ? -7.533 -7.414 11.526 1.00 98.00 228 THR A N 1
ATOM 1703 C CA . THR A 1 228 ? -7.596 -8.865 11.306 1.00 98.00 228 THR A CA 1
ATOM 1704 C C . THR A 1 228 ? -6.649 -9.337 10.197 1.00 98.00 228 THR A C 1
ATOM 1706 O O . THR A 1 228 ? -6.492 -10.543 9.985 1.00 98.00 228 THR A O 1
ATOM 1709 N N . GLY A 1 229 ? -5.966 -8.405 9.522 1.00 97.88 229 GLY A N 1
ATOM 1710 C CA . GLY A 1 229 ? -5.053 -8.666 8.413 1.00 97.88 229 GLY A CA 1
ATOM 1711 C C . GLY A 1 229 ? -5.741 -8.755 7.048 1.00 97.88 229 GLY A C 1
ATOM 1712 O O . GLY A 1 229 ? -5.149 -9.284 6.110 1.00 97.88 229 GLY A O 1
ATOM 1713 N N . GLU A 1 230 ? -6.983 -8.296 6.903 1.00 97.31 230 GLU A N 1
ATOM 1714 C CA . GLU A 1 230 ? -7.674 -8.228 5.611 1.00 97.31 230 GLU A CA 1
ATOM 1715 C C . GLU A 1 230 ? -7.208 -7.006 4.807 1.00 97.31 230 GLU A C 1
ATOM 1717 O O . GLU A 1 230 ? -7.047 -5.918 5.355 1.00 97.31 230 GLU A O 1
ATOM 1722 N N . VAL A 1 231 ? -7.027 -7.156 3.491 1.00 97.62 231 VAL A N 1
ATOM 1723 C CA . VAL A 1 231 ? -6.814 -6.011 2.595 1.00 97.62 231 VAL A CA 1
ATOM 1724 C C . VAL A 1 231 ? -8.157 -5.317 2.344 1.00 97.62 231 VAL A C 1
ATOM 1726 O O . VAL A 1 231 ? -9.018 -5.835 1.623 1.00 97.62 231 VAL A O 1
ATOM 1729 N N . LEU A 1 232 ? -8.331 -4.141 2.949 1.00 96.88 232 LEU A N 1
ATOM 1730 C CA . LEU A 1 232 ? -9.555 -3.346 2.856 1.00 96.88 232 LEU A CA 1
ATOM 1731 C C . LEU A 1 232 ? -9.549 -2.443 1.622 1.00 96.88 232 LEU A C 1
ATOM 1733 O O . LEU A 1 232 ? -10.541 -2.381 0.897 1.00 96.88 232 LEU A O 1
ATOM 1737 N N . ALA A 1 233 ? -8.427 -1.760 1.379 1.00 96.94 233 ALA A N 1
ATOM 1738 C CA . ALA A 1 233 ? -8.264 -0.863 0.241 1.00 96.94 233 ALA A CA 1
ATOM 1739 C C . ALA A 1 233 ? -6.852 -0.931 -0.358 1.00 96.94 233 ALA A C 1
ATOM 1741 O O . ALA A 1 233 ? -5.862 -1.114 0.353 1.00 96.94 233 ALA A O 1
ATOM 1742 N N . SER A 1 234 ? -6.762 -0.743 -1.672 1.00 96.75 234 SER A N 1
ATOM 1743 C CA . SER A 1 234 ? -5.529 -0.536 -2.428 1.00 96.75 234 SER A CA 1
ATOM 1744 C C . SER A 1 234 ? -5.747 0.597 -3.426 1.00 96.75 234 SER A C 1
ATOM 1746 O O . SER A 1 234 ? -6.392 0.426 -4.464 1.00 96.75 234 SER A O 1
ATOM 1748 N N . HIS A 1 235 ? -5.209 1.767 -3.088 1.00 96.12 235 HIS A N 1
ATOM 1749 C CA . HIS A 1 235 ? -5.306 2.979 -3.891 1.00 96.12 235 HIS A CA 1
ATOM 1750 C C . HIS A 1 235 ? -4.016 3.207 -4.678 1.00 96.12 235 HIS A C 1
ATOM 1752 O O . HIS A 1 235 ? -2.981 3.493 -4.081 1.00 96.12 235 HIS A O 1
ATOM 1758 N N . ARG A 1 236 ? -4.068 3.100 -6.010 1.00 96.56 236 ARG A N 1
ATOM 1759 C CA . ARG A 1 236 ? -2.966 3.503 -6.896 1.00 96.56 236 ARG A CA 1
ATOM 1760 C C . ARG A 1 236 ? -3.078 4.995 -7.194 1.00 96.56 236 ARG A C 1
ATOM 1762 O O . ARG A 1 236 ? -4.136 5.439 -7.631 1.00 96.56 236 ARG A O 1
ATOM 1769 N N . LYS A 1 237 ? -1.976 5.735 -7.051 1.00 95.31 237 LYS A N 1
ATOM 1770 C CA . LYS A 1 237 ? -1.891 7.174 -7.345 1.00 95.31 237 LYS A CA 1
ATOM 1771 C C . LYS A 1 237 ? -2.470 7.465 -8.735 1.00 95.31 237 LYS A C 1
ATOM 1773 O O . LYS A 1 237 ? -1.952 6.970 -9.735 1.00 95.31 237 LYS A O 1
ATOM 1778 N N . LEU A 1 238 ? -3.525 8.273 -8.791 1.00 93.25 238 LEU A N 1
ATOM 1779 C CA . LEU A 1 238 ? -4.256 8.667 -9.995 1.00 93.25 238 LEU A CA 1
ATOM 1780 C C . LEU A 1 238 ? -3.306 9.188 -11.065 1.00 93.25 238 LEU A C 1
ATOM 1782 O O . LEU A 1 238 ? -3.266 8.692 -12.186 1.00 93.25 238 LEU A O 1
ATOM 1786 N N . MET A 1 239 ? -2.502 10.182 -10.693 1.00 93.31 239 MET A N 1
ATOM 1787 C CA . MET A 1 239 ? -1.612 10.872 -11.610 1.00 93.31 239 MET A CA 1
ATOM 1788 C C . MET A 1 239 ? -0.237 11.058 -10.965 1.00 93.31 239 MET A C 1
ATOM 1790 O O . MET A 1 239 ? -0.075 11.935 -10.114 1.00 93.31 239 MET A O 1
ATOM 1794 N N . PRO A 1 240 ? 0.775 10.272 -11.372 1.00 94.56 240 PRO A N 1
ATOM 1795 C CA . PRO A 1 240 ? 2.161 10.538 -11.012 1.00 94.56 240 PRO A CA 1
ATOM 1796 C C . PRO A 1 240 ? 2.582 11.948 -11.452 1.00 94.56 240 PRO A C 1
ATOM 1798 O O . PRO A 1 240 ? 2.231 12.416 -12.541 1.00 94.56 240 PRO A O 1
ATOM 1801 N N . THR A 1 241 ? 3.336 12.641 -10.606 1.00 91.31 241 THR A N 1
ATOM 1802 C CA . THR A 1 241 ? 3.692 14.049 -10.794 1.00 91.31 241 THR A CA 1
ATOM 1803 C C . THR A 1 241 ? 5.016 14.190 -11.542 1.00 91.31 241 THR A C 1
ATOM 1805 O O . THR A 1 241 ? 6.038 13.629 -11.158 1.00 91.31 241 THR A O 1
ATOM 1808 N N . GLY A 1 242 ? 5.033 14.999 -12.605 1.00 91.50 242 GLY A N 1
ATOM 1809 C CA . GLY A 1 242 ? 6.266 15.345 -13.320 1.00 91.50 242 GLY A CA 1
ATOM 1810 C C . GLY A 1 242 ? 6.987 14.115 -13.880 1.00 91.50 242 GLY A C 1
ATOM 1811 O O . GLY A 1 242 ? 6.409 13.366 -14.669 1.00 91.50 242 GLY A O 1
ATOM 1812 N N . THR A 1 243 ? 8.244 13.922 -13.477 1.00 90.88 243 THR A N 1
ATOM 1813 C CA . THR A 1 243 ? 9.101 12.810 -13.916 1.00 90.88 243 THR A CA 1
ATOM 1814 C C . THR A 1 243 ? 8.711 11.461 -13.320 1.00 90.88 243 THR A C 1
ATOM 1816 O O . THR A 1 243 ? 9.114 10.439 -13.870 1.00 90.88 243 THR A O 1
ATOM 1819 N N . GLU A 1 244 ? 7.867 11.419 -12.282 1.00 94.81 244 GLU A N 1
ATOM 1820 C CA . GLU A 1 244 ? 7.309 10.159 -11.769 1.00 94.81 244 GLU A CA 1
ATOM 1821 C C . GLU A 1 244 ? 6.572 9.377 -12.873 1.00 94.81 244 GLU A C 1
ATOM 1823 O O . GLU A 1 244 ? 6.556 8.150 -12.848 1.00 94.81 244 GLU A O 1
ATOM 1828 N N . ARG A 1 245 ? 6.032 10.063 -13.894 1.00 93.69 245 ARG A N 1
ATOM 1829 C CA . ARG A 1 245 ? 5.354 9.449 -15.055 1.00 93.69 245 ARG A CA 1
ATOM 1830 C C . ARG A 1 245 ? 6.262 8.587 -15.933 1.00 93.69 245 ARG A C 1
ATOM 1832 O O . ARG A 1 245 ? 5.762 7.813 -16.739 1.00 93.69 245 ARG A O 1
ATOM 1839 N N . LEU A 1 246 ? 7.581 8.732 -15.808 1.00 89.56 246 LEU A N 1
ATOM 1840 C CA . LEU A 1 246 ? 8.543 7.856 -16.484 1.00 89.56 246 LEU A CA 1
ATOM 1841 C C . LEU A 1 246 ? 8.704 6.511 -15.764 1.00 89.56 246 LEU A C 1
ATOM 1843 O O . LEU A 1 246 ? 9.336 5.607 -16.303 1.00 89.56 246 LEU A O 1
ATOM 1847 N N . VAL A 1 247 ? 8.173 6.403 -14.544 1.00 92.88 247 VAL A N 1
ATOM 1848 C CA . VAL A 1 247 ? 8.447 5.309 -13.613 1.00 92.88 247 VAL A CA 1
ATOM 1849 C C . VAL A 1 247 ? 7.159 4.590 -13.227 1.00 92.88 247 VAL A C 1
ATOM 1851 O O . VAL A 1 247 ? 7.094 3.370 -13.343 1.00 92.88 247 VAL A O 1
ATOM 1854 N N . TRP A 1 248 ? 6.135 5.325 -12.789 1.00 96.56 248 TRP A N 1
ATOM 1855 C CA . TRP A 1 248 ? 4.884 4.761 -12.287 1.00 96.56 248 TRP A CA 1
ATOM 1856 C C . TRP A 1 248 ? 3.738 4.885 -13.287 1.00 96.56 248 TRP A C 1
ATOM 1858 O O . TRP A 1 248 ? 3.588 5.900 -13.971 1.00 96.56 248 TRP A O 1
ATOM 1868 N N . GLY A 1 249 ? 2.891 3.858 -13.317 1.00 95.69 249 GLY A N 1
ATOM 1869 C CA . GLY A 1 249 ? 1.604 3.900 -13.997 1.00 95.69 249 GLY A CA 1
ATOM 1870 C C . GLY A 1 249 ? 0.574 4.763 -13.261 1.00 95.69 249 GLY A C 1
ATOM 1871 O O . GLY A 1 249 ? 0.737 5.104 -12.088 1.00 95.69 249 GLY A O 1
ATOM 1872 N N . GLN A 1 250 ? -0.501 5.099 -13.970 1.00 95.00 250 GLN A N 1
ATOM 1873 C CA . GLN A 1 250 ? -1.644 5.853 -13.448 1.00 95.00 250 GLN A CA 1
ATOM 1874 C C . GLN A 1 250 ? -2.681 4.915 -12.821 1.00 95.00 250 GLN A C 1
ATOM 1876 O O . GLN A 1 250 ? -2.936 3.824 -13.340 1.00 95.00 250 GLN A O 1
ATOM 1881 N N . GLY A 1 251 ? -3.265 5.340 -11.703 1.00 93.50 251 GLY A N 1
ATOM 1882 C CA . GLY A 1 251 ? -4.427 4.700 -11.093 1.00 93.50 251 GLY A CA 1
ATOM 1883 C C . GLY A 1 251 ? -5.726 5.006 -11.841 1.00 93.50 251 GLY A C 1
ATOM 1884 O O . GLY A 1 251 ? -5.806 5.957 -12.613 1.00 93.50 251 GLY A O 1
ATOM 1885 N N . ASP A 1 252 ? -6.755 4.199 -11.589 1.00 91.31 252 ASP A N 1
ATOM 1886 C CA . ASP A 1 252 ? -8.074 4.275 -12.235 1.00 91.31 252 ASP A CA 1
ATOM 1887 C C . ASP A 1 252 ? -9.172 4.881 -11.345 1.00 91.31 252 ASP A C 1
ATOM 1889 O O . ASP A 1 252 ? -10.344 4.766 -11.682 1.00 91.31 252 ASP A O 1
ATOM 1893 N N . GLY A 1 253 ? -8.817 5.457 -10.190 1.00 87.56 253 GLY A N 1
ATOM 1894 C CA . GLY A 1 253 ? -9.750 6.085 -9.234 1.00 87.56 253 GLY A CA 1
ATOM 1895 C C . GLY A 1 253 ? -10.557 5.112 -8.378 1.00 87.56 253 GLY A C 1
ATOM 1896 O O . GLY A 1 253 ? -10.772 5.367 -7.195 1.00 87.56 253 GLY A O 1
ATOM 1897 N N . GLN A 1 254 ? -10.830 3.915 -8.894 1.00 87.81 254 GLN A N 1
ATOM 1898 C CA . GLN A 1 254 ? -11.570 2.849 -8.206 1.00 87.81 254 GLN A CA 1
ATOM 1899 C C . GLN A 1 254 ? -10.941 2.403 -6.878 1.00 87.81 254 GLN A C 1
ATOM 1901 O O . GLN A 1 254 ? -11.616 1.826 -6.022 1.00 87.81 254 GLN A O 1
ATOM 1906 N N . GLY A 1 255 ? -9.633 2.621 -6.719 1.00 85.69 255 GLY A N 1
ATOM 1907 C CA . GLY A 1 255 ? -8.893 2.329 -5.495 1.00 85.69 255 GLY A CA 1
ATOM 1908 C C . GLY A 1 255 ? -9.063 3.369 -4.385 1.00 85.69 255 GLY A C 1
ATOM 1909 O O . GLY A 1 255 ? -8.758 3.059 -3.234 1.00 85.69 255 GLY A O 1
ATOM 1910 N N . ILE A 1 256 ? -9.590 4.560 -4.689 1.00 88.25 256 ILE A N 1
ATOM 1911 C CA . ILE A 1 256 ? -9.890 5.595 -3.696 1.00 88.25 256 ILE A CA 1
ATOM 1912 C C . ILE A 1 256 ? -11.134 5.160 -2.936 1.00 88.25 256 ILE A C 1
ATOM 1914 O O . ILE A 1 256 ? -12.263 5.420 -3.340 1.00 88.25 256 ILE A O 1
ATOM 1918 N N . ARG A 1 257 ? -10.934 4.437 -1.839 1.00 91.56 257 ARG A N 1
ATOM 1919 C CA . ARG A 1 257 ? -12.021 3.870 -1.045 1.00 91.56 257 ARG A CA 1
ATOM 1920 C C . ARG A 1 257 ? -11.888 4.314 0.393 1.00 91.56 257 ARG A C 1
ATOM 1922 O O . ARG A 1 257 ? -10.826 4.175 0.994 1.00 91.56 257 ARG A O 1
ATOM 1929 N N . VAL A 1 258 ? -12.991 4.813 0.932 1.00 93.06 258 VAL A N 1
ATOM 1930 C CA . VAL A 1 258 ? -13.150 4.987 2.371 1.00 93.06 258 VAL A CA 1
ATOM 1931 C C . VAL A 1 258 ? -13.763 3.708 2.926 1.00 93.06 258 VAL A C 1
ATOM 1933 O O . VAL A 1 258 ? -14.845 3.302 2.498 1.00 93.06 258 VAL A O 1
ATOM 1936 N N . VAL A 1 259 ? -13.045 3.053 3.834 1.00 93.81 259 VAL A N 1
ATOM 1937 C CA . VAL A 1 259 ? -13.387 1.728 4.358 1.00 93.81 259 VAL A CA 1
ATOM 1938 C C . VAL A 1 259 ? -13.737 1.798 5.845 1.00 93.81 259 VAL A C 1
ATOM 1940 O O . VAL A 1 259 ? -13.073 2.524 6.588 1.00 93.81 259 VAL A O 1
ATOM 1943 N N . PRO A 1 260 ? -14.764 1.063 6.304 1.00 94.12 260 PRO A N 1
ATOM 1944 C CA . PRO A 1 260 ? -15.110 1.018 7.717 1.00 94.12 260 PRO A CA 1
ATOM 1945 C C . PRO A 1 260 ? -14.045 0.246 8.502 1.00 94.12 260 PRO A C 1
ATOM 1947 O O . PRO A 1 260 ? -13.584 -0.812 8.075 1.00 94.12 260 PRO A O 1
ATOM 1950 N N . THR A 1 261 ? -13.675 0.769 9.667 1.00 94.12 261 THR A N 1
ATOM 1951 C CA . THR A 1 261 ? -12.761 0.133 10.627 1.00 94.12 261 THR A CA 1
ATOM 1952 C C . THR A 1 261 ? -13.283 0.359 12.050 1.00 94.12 261 THR A C 1
ATOM 1954 O O . THR A 1 261 ? -14.128 1.239 12.250 1.00 94.12 261 THR A O 1
ATOM 1957 N N . PRO A 1 262 ? -12.765 -0.346 13.073 1.00 91.81 262 PRO A N 1
ATOM 1958 C CA . PRO A 1 262 ? -13.102 -0.041 14.464 1.00 91.81 262 PRO A CA 1
ATOM 1959 C C . PRO A 1 262 ? -12.787 1.410 14.873 1.00 91.81 262 PRO A C 1
ATOM 1961 O O . PRO A 1 262 ? -13.427 1.941 15.776 1.00 91.81 262 PRO A O 1
ATOM 1964 N N . ALA A 1 263 ? -11.832 2.065 14.199 1.00 88.94 263 ALA A N 1
ATOM 1965 C CA . ALA A 1 263 ? -11.472 3.465 14.430 1.00 88.94 263 ALA A CA 1
ATOM 1966 C C . ALA A 1 263 ? -12.380 4.471 13.690 1.00 88.94 263 ALA A C 1
ATOM 1968 O O . ALA A 1 263 ? -12.171 5.677 13.796 1.00 88.94 263 ALA A O 1
ATOM 1969 N N . GLY A 1 264 ? -13.369 3.996 12.928 1.00 89.19 264 GLY A N 1
ATOM 1970 C CA . GLY A 1 264 ? -14.184 4.805 12.024 1.00 89.19 264 GLY A CA 1
ATOM 1971 C C . GLY A 1 264 ? -13.832 4.571 10.556 1.00 89.19 264 GLY A C 1
ATOM 1972 O O . GLY A 1 264 ? -13.154 3.605 10.197 1.00 89.19 264 GLY A O 1
ATOM 1973 N N . ASN A 1 265 ? -14.321 5.448 9.687 1.00 91.00 265 ASN A N 1
ATOM 1974 C CA . ASN A 1 265 ? -14.134 5.329 8.247 1.00 91.00 265 ASN A CA 1
ATOM 1975 C C . ASN A 1 265 ? -12.761 5.872 7.830 1.00 91.00 265 ASN A C 1
ATOM 1977 O O . ASN A 1 265 ? -12.529 7.078 7.914 1.00 91.00 265 ASN A O 1
ATOM 1981 N N . VAL A 1 266 ? -11.872 4.994 7.362 1.00 91.31 266 VAL A N 1
ATOM 1982 C CA . VAL A 1 266 ? -10.487 5.324 6.994 1.00 91.31 266 VAL A CA 1
ATOM 1983 C C . VAL A 1 266 ? -10.339 5.431 5.479 1.00 91.31 266 VAL A C 1
ATOM 1985 O O . VAL A 1 266 ? -10.771 4.539 4.748 1.00 91.31 266 VAL A O 1
ATOM 1988 N N . GLY A 1 267 ? -9.690 6.487 4.997 1.00 92.38 267 GLY A N 1
ATOM 1989 C CA . GLY A 1 267 ? -9.323 6.667 3.591 1.00 92.38 267 GLY A CA 1
ATOM 1990 C C . GLY A 1 267 ? -7.869 7.099 3.418 1.00 92.38 267 GLY A C 1
ATOM 1991 O O . GLY A 1 267 ? -7.226 7.583 4.343 1.00 92.38 267 GLY A O 1
ATOM 1992 N N . ALA A 1 268 ? -7.327 6.927 2.211 1.00 91.88 268 ALA A N 1
ATOM 1993 C CA . ALA A 1 268 ? -5.957 7.327 1.901 1.00 91.88 268 ALA A CA 1
ATOM 1994 C C . ALA A 1 268 ? -5.867 7.994 0.526 1.00 91.88 268 ALA A C 1
ATOM 1996 O O . ALA A 1 268 ? -6.445 7.522 -0.451 1.00 91.88 268 ALA A O 1
ATOM 1997 N N . VAL A 1 269 ? -5.095 9.078 0.460 1.00 91.62 269 VAL A N 1
ATOM 1998 C CA . VAL A 1 269 ? -4.709 9.777 -0.774 1.00 91.62 269 VAL A CA 1
ATOM 1999 C C . VAL A 1 269 ? -3.207 10.037 -0.749 1.00 91.62 269 VAL A C 1
ATOM 2001 O O . VAL A 1 269 ? -2.607 10.149 0.322 1.00 91.62 269 VAL A O 1
ATOM 2004 N N . ILE A 1 270 ? -2.581 10.118 -1.920 1.00 92.50 270 ILE A N 1
ATOM 2005 C CA . ILE A 1 270 ? -1.126 10.104 -2.059 1.00 92.50 270 ILE A CA 1
ATOM 2006 C C . ILE A 1 270 ? -0.625 11.469 -2.537 1.00 92.50 270 ILE A C 1
ATOM 2008 O O . ILE A 1 270 ? -0.931 11.923 -3.641 1.00 92.50 270 ILE A O 1
ATOM 2012 N N . CYS A 1 271 ? 0.244 12.100 -1.743 1.00 90.00 271 CYS A N 1
ATOM 2013 C CA . CYS A 1 271 ? 0.980 13.303 -2.142 1.00 90.00 271 CYS A CA 1
ATOM 2014 C C . CYS A 1 271 ? 0.036 14.428 -2.637 1.00 90.00 271 CYS A C 1
ATOM 2016 O O . CYS A 1 271 ? -0.930 14.786 -1.963 1.00 90.00 271 CYS A O 1
ATOM 2018 N N . TRP A 1 272 ? 0.293 14.969 -3.831 1.00 84.31 272 TRP A N 1
ATOM 2019 C CA . TRP A 1 272 ? -0.488 16.028 -4.484 1.00 84.31 272 TRP A CA 1
ATOM 2020 C C . TRP A 1 272 ? -1.927 15.643 -4.856 1.00 84.31 272 TRP A C 1
ATOM 2022 O O . TRP A 1 272 ? -2.712 16.510 -5.252 1.00 84.31 272 TRP A O 1
ATOM 2032 N N . GLU A 1 273 ? -2.328 14.379 -4.698 1.00 85.38 273 GLU A N 1
ATOM 2033 C CA . GLU A 1 273 ? -3.731 13.998 -4.868 1.00 85.38 273 GLU A CA 1
ATOM 2034 C C . GLU A 1 273 ? -4.640 14.721 -3.882 1.00 85.38 273 GLU A C 1
ATOM 2036 O O . GLU A 1 273 ? -5.788 14.985 -4.225 1.00 85.38 273 GLU A O 1
ATOM 2041 N N . VAL A 1 274 ? -4.143 15.112 -2.701 1.00 79.56 274 VAL A N 1
ATOM 2042 C CA . VAL A 1 274 ? -4.931 15.866 -1.713 1.00 79.56 274 VAL A CA 1
ATOM 2043 C C . VAL A 1 274 ? -5.548 17.133 -2.318 1.00 79.56 274 VAL A C 1
ATOM 2045 O O . VAL A 1 274 ? -6.731 17.399 -2.109 1.00 79.56 274 VAL A O 1
ATOM 2048 N N . SER A 1 275 ? -4.791 17.856 -3.147 1.00 77.56 275 SER A N 1
ATOM 2049 C CA . SER A 1 275 ? -5.199 19.116 -3.779 1.00 77.56 275 SER A CA 1
ATOM 2050 C C . SER A 1 275 ? -5.744 18.957 -5.200 1.00 77.56 275 SER A C 1
ATOM 2052 O O . SER A 1 275 ? -6.239 19.924 -5.770 1.00 77.56 275 SER A O 1
ATOM 2054 N N . THR A 1 276 ? -5.647 17.767 -5.795 1.00 77.75 276 THR A N 1
ATOM 2055 C CA . THR A 1 276 ? -6.095 17.536 -7.177 1.00 77.75 276 THR A CA 1
ATOM 2056 C C . THR A 1 276 ? -7.613 17.328 -7.212 1.00 77.75 276 THR A C 1
ATOM 2058 O O . THR A 1 276 ? -8.099 16.460 -6.492 1.00 77.75 276 THR A O 1
ATOM 2061 N N . PRO A 1 277 ? -8.399 18.085 -7.991 1.00 77.81 277 PRO A N 1
ATOM 2062 C CA . PRO A 1 277 ? -9.835 17.842 -8.096 1.00 77.81 277 PRO A CA 1
ATOM 2063 C C . PRO A 1 277 ? -10.100 16.522 -8.833 1.00 77.81 277 PRO A C 1
ATOM 2065 O O . PRO A 1 277 ? -9.630 16.332 -9.950 1.00 77.81 277 PRO A O 1
ATOM 2068 N N . ASP A 1 278 ? -10.850 15.623 -8.196 1.00 83.88 278 ASP A N 1
ATOM 2069 C CA . ASP A 1 278 ? -11.295 14.353 -8.773 1.00 83.88 278 ASP A CA 1
ATOM 2070 C C . ASP A 1 278 ? -12.696 14.001 -8.221 1.00 83.88 278 ASP A C 1
ATOM 2072 O O . ASP A 1 278 ? -12.880 14.056 -6.996 1.00 83.88 278 ASP A O 1
ATOM 2076 N N . PRO A 1 279 ? -13.696 13.697 -9.074 1.00 79.31 279 PRO A N 1
ATOM 2077 C CA . PRO A 1 279 ? -15.066 13.431 -8.631 1.00 79.31 279 PRO A CA 1
ATOM 2078 C C . PRO A 1 279 ? -15.215 12.178 -7.762 1.00 79.31 279 PRO A C 1
ATOM 2080 O O . PRO A 1 279 ? -15.941 12.217 -6.767 1.00 79.31 279 PRO A O 1
ATOM 2083 N N . GLU A 1 280 ? -14.531 11.079 -8.102 1.00 81.00 280 GLU A N 1
ATOM 2084 C CA . GLU A 1 280 ? -14.619 9.828 -7.336 1.00 81.00 280 GLU A CA 1
ATOM 2085 C C . GLU A 1 280 ? -14.023 10.024 -5.943 1.00 81.00 280 GLU A C 1
ATOM 2087 O O . GLU A 1 280 ? -14.655 9.697 -4.934 1.00 81.00 280 GLU A O 1
ATOM 2092 N N . LYS A 1 281 ? -12.860 10.679 -5.873 1.00 82.50 281 LYS A N 1
ATOM 2093 C CA . LYS A 1 281 ? -12.249 11.105 -4.617 1.00 82.50 281 LYS A CA 1
ATOM 2094 C C . LYS A 1 281 ? -13.196 11.982 -3.804 1.00 82.50 281 LYS A C 1
ATOM 2096 O O . LYS A 1 281 ? -13.364 11.741 -2.613 1.00 82.50 281 LYS A O 1
ATOM 2101 N N . ALA A 1 282 ? -13.824 12.986 -4.415 1.00 80.75 282 ALA A N 1
ATOM 2102 C CA . ALA A 1 282 ? -14.729 13.888 -3.705 1.00 80.75 282 ALA A CA 1
ATOM 2103 C C . ALA A 1 282 ? -15.911 13.137 -3.067 1.00 80.75 282 ALA A C 1
ATOM 2105 O O . ALA A 1 282 ? -16.210 13.370 -1.899 1.00 80.75 282 ALA A O 1
ATOM 2106 N N . ILE A 1 283 ? -16.534 12.204 -3.795 1.00 78.19 283 ILE A N 1
ATOM 2107 C CA . ILE A 1 283 ? -17.641 11.374 -3.287 1.00 78.19 283 ILE A CA 1
ATOM 2108 C C . ILE A 1 283 ? -17.179 10.494 -2.123 1.00 78.19 283 ILE A C 1
ATOM 2110 O O . ILE A 1 283 ? -17.878 10.353 -1.121 1.00 78.19 283 ILE A O 1
ATOM 2114 N N . GLN A 1 284 ? -16.004 9.883 -2.241 1.00 85.25 284 GLN A N 1
ATOM 2115 C CA . GLN A 1 284 ? -15.499 8.965 -1.223 1.00 85.25 284 GLN A CA 1
ATOM 2116 C C . GLN A 1 284 ? -15.125 9.710 0.055 1.00 85.25 284 GLN A C 1
ATOM 2118 O O . GLN A 1 284 ? -15.524 9.296 1.142 1.00 85.25 284 GLN A O 1
ATOM 2123 N N . LEU A 1 285 ? -14.456 10.858 -0.067 1.00 80.44 285 LEU A N 1
ATOM 2124 C CA . LEU A 1 285 ? -14.035 11.663 1.080 1.00 80.44 285 LEU A CA 1
ATOM 2125 C C . LEU A 1 285 ? -15.207 12.258 1.881 1.00 80.44 285 LEU A C 1
ATOM 2127 O O . LEU A 1 285 ? -15.003 12.632 3.032 1.00 80.44 285 LEU A O 1
ATOM 2131 N N . GLN A 1 286 ? -16.435 12.284 1.346 1.00 78.75 286 GLN A N 1
ATOM 2132 C CA . GLN A 1 286 ? -17.632 12.636 2.130 1.00 78.75 286 GLN A CA 1
ATOM 2133 C C . GLN A 1 286 ? -17.933 11.634 3.253 1.00 78.75 286 GLN A C 1
ATOM 2135 O O . GLN A 1 286 ? -18.617 11.975 4.212 1.00 78.75 286 GLN A O 1
ATOM 2140 N N . LYS A 1 287 ? -17.432 10.399 3.145 1.00 83.62 287 LYS A N 1
ATOM 2141 C CA . LYS A 1 287 ? -17.635 9.333 4.137 1.00 83.62 287 LYS A CA 1
ATOM 2142 C C . LYS A 1 287 ? -16.524 9.288 5.190 1.00 83.62 287 LYS A C 1
ATOM 2144 O O . LYS A 1 287 ? -16.601 8.471 6.104 1.00 83.62 287 LYS A O 1
ATOM 2149 N N . LEU A 1 288 ? -15.472 10.091 5.017 1.00 82.81 288 LEU A N 1
ATOM 2150 C CA . LEU A 1 288 ? -14.210 9.989 5.746 1.00 82.81 288 LEU A CA 1
ATOM 2151 C C . LEU A 1 288 ? -14.354 10.404 7.214 1.00 82.81 288 LEU A C 1
ATOM 2153 O O . LEU A 1 288 ? -14.847 11.491 7.509 1.00 82.81 288 LEU A O 1
ATOM 2157 N N . THR A 1 289 ? -13.834 9.574 8.115 1.00 80.31 289 THR A N 1
ATOM 2158 C CA . THR A 1 289 ? -13.537 9.947 9.504 1.00 80.31 289 THR A CA 1
ATOM 2159 C C . THR A 1 289 ? -12.044 10.243 9.675 1.00 80.31 289 THR A C 1
ATOM 2161 O O . THR A 1 289 ? -11.698 11.228 10.324 1.00 80.31 289 THR A O 1
ATOM 2164 N N . ILE A 1 290 ? -11.164 9.413 9.093 1.00 80.25 290 ILE A N 1
ATOM 2165 C CA . ILE A 1 290 ? -9.691 9.458 9.223 1.00 80.25 290 ILE A CA 1
ATOM 2166 C C . ILE A 1 290 ? -9.024 9.309 7.852 1.00 80.25 290 ILE A C 1
ATOM 2168 O O . ILE A 1 290 ? -9.469 8.425 7.088 1.00 80.25 290 ILE A O 1
#

Organism: Pseudozyma antarctica (strain T-34) (NCBI:txid1151754)

pLDDT: mean 79.73, std 23.93, range [23.3, 98.75]